Protein AF-A0A366LBS6-F1 (afdb_monomer_lite)

Structure (mmCIF, N/CA/C/O backbone):
data_AF-A0A366LBS6-F1
#
_entry.id   AF-A0A366LBS6-F1
#
loop_
_atom_site.group_PDB
_atom_site.id
_atom_site.type_symbol
_atom_site.label_atom_id
_atom_site.label_alt_id
_atom_site.label_comp_id
_atom_site.label_asym_id
_atom_site.label_entity_id
_atom_site.label_seq_id
_atom_site.pdbx_PDB_ins_code
_atom_site.Cartn_x
_atom_site.Cartn_y
_atom_site.Cartn_z
_atom_site.occupancy
_atom_site.B_iso_or_equiv
_atom_site.auth_seq_id
_atom_site.auth_comp_id
_atom_site.auth_asym_id
_atom_site.auth_atom_id
_atom_site.pdbx_PDB_model_num
ATOM 1 N N . MET A 1 1 ? -64.552 0.292 29.254 1.00 47.31 1 MET A N 1
ATOM 2 C CA . MET A 1 1 ? -65.339 0.650 30.451 1.00 47.31 1 MET A CA 1
ATOM 3 C C . MET A 1 1 ? -64.387 0.587 31.632 1.00 47.31 1 MET A C 1
ATOM 5 O O . MET A 1 1 ? -64.001 -0.505 32.013 1.00 47.31 1 MET A O 1
ATOM 9 N N . GLN A 1 2 ? -63.890 1.741 32.079 1.00 46.78 2 GLN A N 1
ATOM 10 C CA . GLN A 1 2 ? -63.035 1.875 33.262 1.00 46.78 2 GLN A CA 1
ATOM 11 C C . GLN A 1 2 ? -63.917 2.388 34.401 1.00 46.78 2 GLN A C 1
ATOM 13 O O . GLN A 1 2 ? -64.590 3.406 34.242 1.00 46.78 2 GLN A O 1
ATOM 18 N N . GLU A 1 3 ? -63.961 1.639 35.498 1.00 55.09 3 GLU A N 1
ATOM 19 C CA . GLU A 1 3 ? -64.681 1.992 36.719 1.00 55.09 3 GLU A CA 1
ATOM 20 C C . GLU A 1 3 ? -63.934 3.128 37.432 1.00 55.09 3 GLU A C 1
ATOM 22 O O . GLU A 1 3 ? -62.778 2.984 37.830 1.00 55.09 3 GLU A O 1
ATOM 27 N N . ASN A 1 4 ? -64.591 4.282 37.556 1.00 59.84 4 ASN A N 1
ATOM 28 C CA . ASN A 1 4 ? -64.100 5.410 38.339 1.00 59.84 4 ASN A CA 1
ATOM 29 C C . ASN A 1 4 ? -64.297 5.094 39.826 1.00 59.84 4 ASN A C 1
ATOM 31 O O . ASN A 1 4 ? -65.412 5.202 40.337 1.00 59.84 4 ASN A O 1
ATOM 35 N N . HIS A 1 5 ? -63.224 4.708 40.518 1.00 62.28 5 HIS A N 1
ATOM 36 C CA . HIS A 1 5 ? -63.238 4.638 41.975 1.00 62.28 5 HIS A CA 1
ATOM 37 C C . HIS A 1 5 ? -63.317 6.058 42.561 1.00 62.28 5 HIS A C 1
ATOM 39 O O . HIS A 1 5 ? -62.495 6.905 42.202 1.00 62.28 5 HIS A O 1
ATOM 45 N N . PRO A 1 6 ? -64.285 6.342 43.450 1.00 60.22 6 PRO A N 1
ATOM 46 C CA . PRO A 1 6 ? -64.359 7.618 44.140 1.00 60.22 6 PRO A CA 1
ATOM 47 C C . PRO A 1 6 ? -63.163 7.751 45.084 1.00 60.22 6 PRO A C 1
ATOM 49 O O . PRO A 1 6 ? -62.981 6.954 46.002 1.00 60.22 6 PRO A O 1
ATOM 52 N N . THR A 1 7 ? -62.332 8.756 44.825 1.00 55.81 7 THR A N 1
ATOM 53 C CA . THR A 1 7 ? -61.218 9.149 45.684 1.00 55.81 7 THR A CA 1
ATOM 54 C C . THR A 1 7 ? -61.795 9.729 46.974 1.00 55.81 7 THR A C 1
ATOM 56 O O . THR A 1 7 ? -62.231 10.879 46.998 1.00 55.81 7 THR A O 1
ATOM 59 N N . GLU A 1 8 ? -61.839 8.929 48.041 1.00 60.72 8 GLU A N 1
ATOM 60 C CA . GLU A 1 8 ? -62.077 9.429 49.396 1.00 60.72 8 GLU A CA 1
ATOM 61 C C . GLU A 1 8 ? -61.045 10.519 49.702 1.00 60.72 8 GLU A C 1
ATOM 63 O O . GLU A 1 8 ? -59.836 10.280 49.728 1.00 60.72 8 GLU A O 1
ATOM 68 N N . SER A 1 9 ? -61.530 11.745 49.895 1.00 60.12 9 SER A N 1
ATOM 69 C CA . SER A 1 9 ? -60.731 12.872 50.354 1.00 60.12 9 SER A CA 1
ATOM 70 C C . SER A 1 9 ? -60.227 12.563 51.761 1.00 60.12 9 SER A C 1
ATOM 72 O O . SER A 1 9 ? -60.986 12.633 52.730 1.00 60.12 9 SER A O 1
ATOM 74 N N . ALA A 1 10 ? -58.954 12.179 51.862 1.00 57.41 10 ALA A N 1
ATOM 75 C CA . ALA A 1 10 ? -58.283 11.970 53.133 1.00 57.41 10 ALA A CA 1
ATOM 76 C C . ALA A 1 10 ? -58.426 13.227 54.008 1.00 57.41 10 ALA A C 1
ATOM 78 O O . ALA A 1 10 ? -58.102 14.331 53.576 1.00 57.41 10 ALA A O 1
ATOM 79 N N . SER A 1 11 ? -58.932 13.02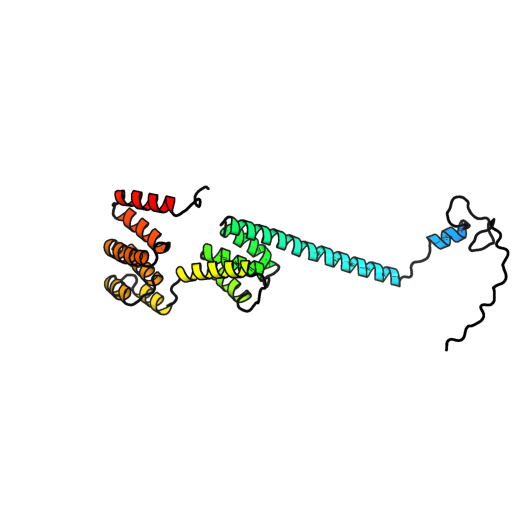9 55.227 1.00 58.34 11 SER A N 1
ATOM 80 C CA . SER A 1 11 ? -59.019 14.011 56.311 1.00 58.34 11 SER A CA 1
ATOM 81 C C . SER A 1 11 ? -57.793 14.930 56.346 1.00 58.34 11 SER A C 1
ATOM 83 O O . SER A 1 11 ? -56.678 14.439 56.529 1.00 58.34 11 SER A O 1
ATOM 85 N N . GLU A 1 12 ? -58.005 16.246 56.235 1.00 59.41 12 GLU A N 1
ATOM 86 C CA . GLU A 1 12 ? -56.982 17.284 56.411 1.00 59.41 12 GLU A CA 1
ATOM 87 C C . GLU A 1 12 ? -56.365 17.170 57.813 1.00 59.41 12 GLU A C 1
ATOM 89 O O . GLU A 1 12 ? -56.862 17.698 58.808 1.00 59.41 12 GLU A O 1
ATOM 94 N N . SER A 1 13 ? -55.282 16.406 57.925 1.00 64.06 13 SER A N 1
ATOM 95 C CA . SER A 1 13 ? -54.489 16.351 59.144 1.00 64.06 13 SER A CA 1
ATOM 96 C C . SER A 1 13 ? -53.848 17.722 59.340 1.00 64.06 13 SER A C 1
ATOM 98 O O . SER A 1 13 ? -53.081 18.153 58.479 1.00 64.06 13 SER A O 1
ATOM 100 N N . ASN A 1 14 ? -54.153 18.394 60.453 1.00 69.50 14 ASN A N 1
ATOM 101 C CA . ASN A 1 14 ? -53.538 19.660 60.859 1.00 69.50 14 ASN A CA 1
ATOM 102 C C . ASN A 1 14 ? -52.007 19.507 60.955 1.00 69.50 14 ASN A C 1
ATOM 104 O O . ASN A 1 14 ? -51.469 19.146 62.003 1.00 69.50 14 ASN A O 1
ATOM 108 N N . PHE A 1 15 ? -51.301 19.751 59.848 1.00 71.12 15 PHE A N 1
ATOM 109 C CA . PHE A 1 15 ? -49.844 19.779 59.798 1.00 71.12 15 PHE A CA 1
ATOM 110 C C . PHE A 1 15 ? -49.373 21.046 60.498 1.00 71.12 15 PHE A C 1
ATOM 112 O O . PHE A 1 15 ? -49.598 22.162 60.039 1.00 71.12 15 PHE A O 1
ATOM 119 N N . ASN A 1 16 ? -48.718 20.870 61.637 1.00 78.19 16 ASN A N 1
ATOM 120 C CA . ASN A 1 16 ? -48.154 21.985 62.372 1.00 78.19 16 ASN A CA 1
ATOM 121 C C . ASN A 1 16 ? -46.847 22.413 61.682 1.00 78.19 16 ASN A C 1
ATOM 123 O O . ASN A 1 16 ? -45.848 21.698 61.768 1.00 78.19 16 ASN A O 1
ATOM 127 N N . GLU A 1 17 ? -46.846 23.560 60.992 1.00 82.62 17 GLU A N 1
ATOM 128 C CA . GLU A 1 17 ? -45.696 24.069 60.214 1.00 82.62 17 GLU A CA 1
ATOM 129 C C . GLU A 1 17 ? -44.418 24.253 61.051 1.00 82.62 17 GLU A C 1
ATOM 131 O O . GLU A 1 17 ? -43.312 24.291 60.513 1.00 82.62 17 GLU A O 1
ATOM 136 N N . SER A 1 18 ? -44.562 24.336 62.377 1.00 87.81 18 SER A N 1
ATOM 137 C CA . SER A 1 18 ? -43.466 24.475 63.341 1.00 87.81 18 SER A CA 1
ATOM 138 C C . SER A 1 18 ? -42.726 23.166 63.666 1.00 87.81 18 SER A C 1
ATOM 140 O O . SER A 1 18 ? -41.641 23.193 64.256 1.00 87.81 18 SER A O 1
ATOM 142 N N . LEU A 1 19 ? -43.270 22.013 63.268 1.00 91.69 19 LEU A N 1
ATOM 143 C CA . LEU A 1 19 ? -42.737 20.690 63.591 1.00 91.69 19 LEU A CA 1
ATOM 144 C C . LEU A 1 19 ? -42.105 20.021 62.365 1.00 91.69 19 LEU A C 1
ATOM 146 O O . LEU A 1 19 ? -42.355 20.367 61.213 1.00 91.69 19 LEU A O 1
ATOM 150 N N . CYS A 1 20 ? -41.247 19.035 62.615 1.00 92.94 20 CYS A N 1
ATOM 151 C CA . CYS A 1 20 ? -40.590 18.269 61.566 1.00 92.94 20 CYS A CA 1
ATOM 152 C C . CYS A 1 20 ? -41.604 17.574 60.647 1.00 92.94 20 CYS A C 1
ATOM 154 O O . CYS A 1 20 ? -42.405 16.766 61.106 1.00 92.94 20 CYS A O 1
ATOM 156 N N . ALA A 1 21 ? -41.463 17.773 59.338 1.00 93.06 21 ALA A N 1
ATOM 157 C CA . ALA A 1 21 ? -42.328 17.202 58.308 1.00 93.06 21 ALA A CA 1
ATOM 158 C C . ALA A 1 21 ? -42.373 15.663 58.293 1.00 93.06 21 ALA A C 1
ATOM 160 O O . ALA A 1 21 ? -43.337 15.090 57.802 1.00 93.06 21 ALA A O 1
ATOM 161 N N . ASN A 1 22 ? -41.343 14.986 58.818 1.00 93.38 22 ASN A N 1
ATOM 162 C CA . ASN A 1 22 ? -41.268 13.524 58.816 1.00 93.38 22 ASN A CA 1
ATOM 163 C C . ASN A 1 22 ? -41.787 12.887 60.113 1.00 93.38 22 ASN A C 1
ATOM 165 O O . ASN A 1 22 ? -42.524 11.913 60.057 1.00 93.38 22 ASN A O 1
ATOM 169 N N . CYS A 1 23 ? -41.378 13.391 61.284 1.00 92.19 23 CYS A N 1
ATOM 170 C CA . CYS A 1 23 ? -41.775 12.785 62.559 1.00 92.19 23 CYS A CA 1
ATOM 171 C C . CYS A 1 23 ? -42.887 13.534 63.294 1.00 92.19 23 CYS A C 1
ATOM 173 O O . CYS A 1 23 ? -43.479 12.943 64.183 1.00 92.19 23 CYS A O 1
ATOM 175 N N . GLN A 1 24 ? -43.124 14.813 62.986 1.00 92.50 24 GLN A N 1
ATOM 176 C CA . GLN A 1 24 ? -44.013 15.729 63.716 1.00 92.50 24 GLN A CA 1
ATOM 177 C C . GLN A 1 24 ? -43.800 15.803 65.243 1.00 92.50 24 GLN A C 1
ATOM 179 O O . GLN A 1 24 ? -44.651 16.306 65.963 1.00 92.50 24 GLN A O 1
ATOM 184 N N . LEU A 1 25 ? -42.658 15.332 65.757 1.00 93.12 25 LEU A N 1
ATOM 185 C CA . LEU A 1 25 ? -42.373 15.300 67.201 1.00 93.12 25 LEU A CA 1
ATOM 186 C C . LEU A 1 25 ? -41.424 16.417 67.646 1.00 93.12 25 LEU A C 1
ATOM 188 O O . LEU A 1 25 ? -41.564 16.953 68.739 1.00 93.12 25 LEU A O 1
ATOM 192 N N . ASN A 1 26 ? -40.453 16.766 66.799 1.00 94.50 26 ASN A N 1
ATOM 193 C CA . ASN A 1 26 ? -39.387 17.715 67.124 1.00 94.50 26 ASN A CA 1
ATOM 194 C C . ASN A 1 26 ? -39.503 18.978 66.265 1.00 94.50 26 ASN A C 1
ATOM 196 O O . ASN A 1 26 ? -39.923 18.895 65.108 1.00 94.50 26 ASN A O 1
ATOM 200 N N . ILE A 1 27 ? -39.059 20.118 66.802 1.00 93.12 27 ILE A N 1
ATOM 201 C CA . ILE A 1 27 ? -38.987 21.399 66.081 1.00 93.12 27 ILE A CA 1
ATOM 202 C C . ILE A 1 27 ? -38.037 21.251 64.881 1.00 93.12 27 ILE A C 1
ATOM 204 O O . ILE A 1 27 ? -36.995 20.590 64.977 1.00 93.12 27 ILE A O 1
ATOM 208 N N . TYR A 1 28 ? -38.423 21.804 63.728 1.00 93.88 28 TYR A N 1
ATOM 209 C CA . TYR A 1 28 ? -37.584 21.756 62.530 1.00 93.88 28 TYR A CA 1
ATOM 210 C C . TYR A 1 28 ? -36.369 22.684 62.665 1.00 93.88 28 TYR A C 1
ATOM 212 O O . TYR A 1 28 ? -36.404 23.693 63.364 1.00 93.88 28 TYR A O 1
ATOM 220 N N . GLU A 1 29 ? -35.279 22.339 61.985 1.00 94.06 29 GLU A N 1
ATOM 221 C CA . GLU A 1 29 ? -34.071 23.165 61.970 1.00 94.06 29 GLU A CA 1
ATOM 222 C C . GLU A 1 29 ? -34.169 24.192 60.821 1.00 94.06 29 GLU A C 1
ATOM 224 O O . GLU A 1 29 ? -34.260 23.780 59.657 1.00 94.06 29 GLU A O 1
ATOM 229 N N . PRO A 1 30 ? -34.215 25.509 61.107 1.00 92.12 30 PRO A N 1
ATOM 230 C CA . PRO A 1 30 ? -34.386 26.538 60.082 1.00 92.12 30 PRO A CA 1
ATOM 231 C C . PRO A 1 30 ? -33.140 26.672 59.192 1.00 92.12 30 PRO A C 1
ATOM 233 O O . PRO A 1 30 ? -32.028 26.356 59.604 1.00 92.12 30 PRO A O 1
ATOM 236 N N . GLY A 1 31 ? -33.319 27.169 57.962 1.00 94.00 31 GLY A N 1
ATOM 237 C CA . GLY A 1 31 ? -32.217 27.394 57.009 1.00 94.00 31 GLY A CA 1
ATOM 238 C C . GLY A 1 31 ? -32.043 26.309 55.940 1.00 94.00 31 GLY A C 1
ATOM 239 O O . GLY A 1 31 ? -31.017 26.254 55.263 1.00 94.00 31 GLY A O 1
ATOM 240 N N . HIS A 1 32 ? -33.038 25.443 55.753 1.00 91.44 32 HIS A N 1
ATOM 241 C CA . HIS A 1 32 ? -32.997 24.385 54.751 1.00 91.44 32 HIS A CA 1
ATOM 242 C C . HIS A 1 32 ? -34.301 24.276 53.964 1.00 91.44 32 HIS A C 1
ATOM 244 O O . HIS A 1 32 ? -35.364 24.587 54.484 1.00 91.44 32 HIS A O 1
ATOM 250 N N . ALA A 1 33 ? -34.217 23.765 52.731 1.00 93.56 33 ALA A N 1
ATOM 251 C CA . ALA A 1 33 ? -35.365 23.654 51.826 1.00 93.56 33 ALA A CA 1
ATOM 252 C C . ALA A 1 33 ? -36.467 22.686 52.304 1.00 93.56 33 ALA A C 1
ATOM 254 O O . ALA A 1 33 ? -37.589 22.757 51.821 1.00 93.56 33 ALA A O 1
ATOM 255 N N . VAL A 1 34 ? -36.152 21.770 53.229 1.00 93.06 34 VAL A N 1
ATOM 256 C CA . VAL A 1 34 ? -37.105 20.793 53.776 1.00 93.06 34 VAL A CA 1
ATOM 257 C C . VAL A 1 34 ? -37.085 20.866 55.303 1.00 93.06 34 VAL A C 1
ATOM 259 O O . VAL A 1 34 ? -36.018 20.716 55.914 1.00 93.06 34 VAL A O 1
ATOM 262 N N . ASN A 1 35 ? -38.265 21.051 55.906 1.00 94.19 35 ASN A N 1
ATOM 263 C CA . ASN A 1 35 ? -38.480 21.206 57.350 1.00 94.19 35 ASN A CA 1
ATOM 264 C C . ASN A 1 35 ? -38.288 19.873 58.095 1.00 94.19 35 ASN A C 1
ATOM 266 O O . ASN A 1 35 ? -39.234 19.223 58.533 1.00 94.19 35 ASN A O 1
ATOM 270 N N . LEU A 1 36 ? -37.042 19.424 58.226 1.00 95.50 36 LEU 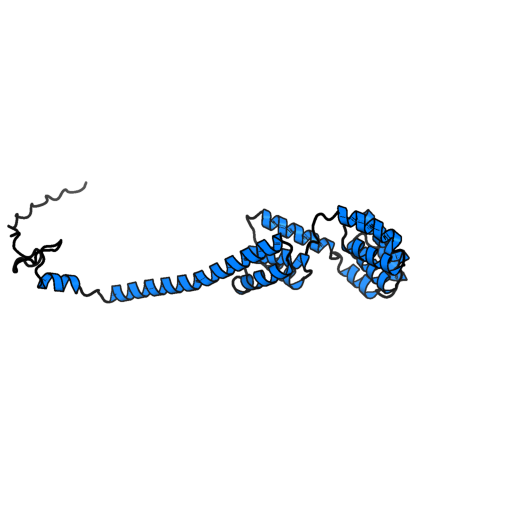A N 1
ATOM 271 C CA . LEU A 1 36 ? -36.670 18.216 58.964 1.00 95.50 36 LEU A CA 1
ATOM 272 C C . LEU A 1 36 ? -35.970 18.595 60.270 1.00 95.50 36 LEU A C 1
ATOM 274 O O . LEU A 1 36 ? -35.113 19.477 60.275 1.00 95.50 36 LEU A O 1
ATOM 278 N N . CYS A 1 37 ? -36.279 17.894 61.362 1.00 95.69 37 CYS A N 1
ATOM 279 C CA . CYS A 1 37 ? -35.453 17.949 62.565 1.00 95.69 37 CYS A CA 1
ATOM 280 C C . CYS A 1 37 ? -34.086 17.295 62.304 1.00 95.69 37 CYS A C 1
ATOM 282 O O . CYS A 1 37 ? -33.929 16.486 61.379 1.00 95.69 37 CYS A O 1
ATOM 284 N N . SER A 1 38 ? -33.105 17.613 63.146 1.00 95.19 38 SER A N 1
ATOM 285 C CA . SER A 1 38 ? -31.721 17.138 63.021 1.00 95.19 38 SER A CA 1
ATOM 286 C C . SER A 1 38 ? -31.607 15.605 62.955 1.00 95.19 38 SER A C 1
ATOM 288 O O . SER A 1 38 ? -30.807 15.073 62.182 1.00 95.19 38 SER A O 1
ATOM 290 N N . ASP A 1 39 ? -32.454 14.874 63.684 1.00 94.94 39 ASP A N 1
ATOM 291 C CA . ASP A 1 39 ? -32.462 13.406 63.689 1.00 94.94 39 ASP A CA 1
ATOM 292 C C . ASP A 1 39 ? -33.028 12.803 62.400 1.00 94.94 39 ASP A C 1
ATOM 294 O O . ASP A 1 39 ? -32.425 11.899 61.812 1.00 94.94 39 ASP A O 1
ATOM 298 N N . CYS A 1 40 ? -34.169 13.313 61.922 1.00 93.12 40 CYS A N 1
ATOM 299 C CA . CYS A 1 40 ? -34.751 12.866 60.654 1.00 93.12 40 CYS A CA 1
ATOM 300 C C . CYS A 1 40 ? -33.822 13.198 59.484 1.00 93.12 40 CYS A C 1
ATOM 302 O O . CYS A 1 40 ? -33.643 12.382 58.581 1.00 93.12 40 CYS A O 1
ATOM 304 N N . ARG A 1 41 ? -33.150 14.350 59.542 1.00 93.75 41 ARG A N 1
ATOM 305 C CA . ARG A 1 41 ? -32.123 14.752 58.583 1.00 93.75 41 ARG A CA 1
ATOM 306 C C . ARG A 1 41 ? -30.918 13.815 58.602 1.00 93.75 41 ARG A C 1
ATOM 308 O O . ARG A 1 41 ? -30.500 13.355 57.544 1.00 93.75 41 ARG A O 1
ATOM 315 N N . LYS A 1 42 ? -30.389 13.460 59.778 1.00 94.12 42 LYS A N 1
ATOM 316 C CA . LYS A 1 42 ? -29.307 12.465 59.896 1.00 94.12 42 LYS A CA 1
ATOM 317 C C . LYS A 1 42 ? -29.707 11.116 59.298 1.00 94.12 42 LYS A C 1
ATOM 319 O O . LYS A 1 42 ? -28.876 10.498 58.638 1.00 94.12 42 LYS A O 1
ATOM 324 N N . LYS A 1 43 ? -30.955 10.669 59.492 1.00 92.56 43 LYS A N 1
ATOM 325 C CA . LYS A 1 43 ? -31.480 9.437 58.875 1.00 92.56 43 LYS A CA 1
ATOM 326 C C . LYS A 1 43 ? -31.596 9.546 57.355 1.00 92.56 43 LYS A C 1
ATOM 328 O O . LYS A 1 43 ? -31.225 8.600 56.670 1.00 92.56 43 LYS A O 1
ATOM 333 N N . LEU A 1 44 ? -32.047 10.690 56.839 1.00 90.00 44 LEU A N 1
ATOM 334 C CA . LEU A 1 44 ? -32.143 10.945 55.400 1.00 90.00 44 LEU A CA 1
ATOM 335 C C . LEU A 1 44 ? -30.757 10.958 54.733 1.00 90.00 44 LEU A C 1
ATOM 337 O O . LEU A 1 44 ? -30.565 10.341 53.693 1.00 90.00 44 LEU A O 1
ATOM 341 N N . ILE A 1 45 ? -29.770 11.604 55.363 1.00 89.62 45 ILE A N 1
ATOM 342 C CA . ILE A 1 45 ? -28.386 11.666 54.863 1.00 89.62 45 ILE A CA 1
ATOM 343 C C . ILE A 1 45 ? -27.712 10.289 54.934 1.00 89.62 45 ILE A C 1
ATOM 345 O O . ILE A 1 45 ? -26.961 9.913 54.040 1.00 89.62 45 ILE A O 1
ATOM 349 N N . LYS A 1 46 ? -27.978 9.514 55.991 1.00 88.94 46 LYS A N 1
ATOM 350 C CA . LYS A 1 46 ? -27.410 8.173 56.191 1.00 88.94 46 LYS A CA 1
ATOM 351 C C . LYS A 1 46 ? -28.303 7.063 55.644 1.00 88.94 46 LYS A C 1
ATOM 353 O O . LYS A 1 46 ? -28.257 5.954 56.178 1.00 88.94 46 LYS A O 1
ATOM 358 N N . PHE A 1 47 ? -29.107 7.327 54.613 1.00 87.69 47 PHE A N 1
ATOM 359 C CA . PHE A 1 47 ? -29.942 6.277 54.045 1.00 87.69 47 PHE A CA 1
ATOM 360 C C . PHE A 1 47 ? -29.038 5.146 53.529 1.00 87.69 47 PHE A C 1
ATOM 362 O O . PHE A 1 47 ? -28.194 5.378 52.655 1.00 87.69 47 PHE A O 1
ATOM 369 N N . PRO A 1 48 ? -29.123 3.933 54.105 1.00 88.00 48 PRO A N 1
ATOM 370 C CA . PRO A 1 48 ? -28.207 2.864 53.762 1.00 88.00 48 PRO A CA 1
ATOM 371 C C . PRO A 1 48 ? -28.491 2.437 52.327 1.00 88.00 48 PRO A C 1
ATOM 373 O O . PRO A 1 48 ? -29.515 1.823 52.042 1.00 88.00 48 PRO A O 1
ATOM 376 N N . ILE A 1 49 ? -27.574 2.764 51.416 1.00 90.56 49 ILE A N 1
ATOM 377 C CA . ILE A 1 49 ? -27.663 2.302 50.032 1.00 90.56 49 ILE A CA 1
ATOM 378 C C . ILE A 1 49 ? -27.677 0.767 50.064 1.00 90.56 49 ILE A C 1
ATOM 380 O O . ILE A 1 49 ? -26.702 0.175 50.557 1.00 90.56 49 ILE A O 1
ATOM 384 N N . PRO A 1 50 ? -28.743 0.110 49.569 1.00 93.75 50 PRO A N 1
ATOM 385 C CA . PRO A 1 50 ? -28.833 -1.340 49.582 1.00 93.75 50 PRO A CA 1
ATOM 386 C C . PRO A 1 50 ? -27.641 -1.932 48.830 1.00 93.75 50 PRO A C 1
ATOM 388 O O . PRO A 1 50 ? -27.218 -1.419 47.791 1.00 93.75 50 PRO A O 1
ATOM 391 N N . LYS A 1 51 ? -27.071 -3.016 49.371 1.00 96.06 51 LYS A N 1
ATOM 392 C CA . LYS A 1 51 ? -25.808 -3.595 48.878 1.00 96.06 51 LYS A CA 1
ATOM 393 C C . LYS A 1 51 ? -25.845 -3.897 47.373 1.00 96.06 51 LYS A C 1
ATOM 395 O O . LYS A 1 51 ? -24.833 -3.718 46.707 1.00 96.06 51 LYS A O 1
ATOM 400 N N . TRP A 1 52 ? -27.007 -4.267 46.827 1.00 95.69 52 TRP A N 1
ATOM 401 C CA . TRP A 1 52 ? -27.182 -4.536 45.396 1.00 95.69 52 TRP A CA 1
ATOM 402 C C . TRP A 1 52 ? -26.913 -3.313 44.501 1.00 95.69 52 TRP A C 1
ATOM 404 O O . TRP A 1 52 ? -26.235 -3.446 43.487 1.00 95.69 52 TRP A O 1
ATOM 414 N N . ILE A 1 53 ? -27.314 -2.103 44.918 1.00 96.50 53 ILE A N 1
ATOM 415 C CA . ILE A 1 53 ? -27.015 -0.864 44.175 1.00 96.50 53 ILE A CA 1
ATOM 416 C C . ILE A 1 53 ? -25.506 -0.583 44.160 1.00 96.50 53 ILE A C 1
ATOM 418 O O . ILE A 1 53 ? -24.980 -0.112 43.156 1.00 96.50 53 ILE A O 1
ATOM 422 N N . ARG A 1 54 ? -24.778 -0.916 45.237 1.00 95.88 54 ARG A N 1
ATOM 423 C CA . ARG A 1 54 ? -23.309 -0.778 45.258 1.00 95.88 54 ARG A CA 1
ATOM 424 C C . ARG A 1 54 ? -22.641 -1.705 44.244 1.00 95.88 54 ARG A C 1
ATOM 426 O O . ARG A 1 54 ? -21.732 -1.271 43.545 1.00 95.88 54 ARG A O 1
ATOM 433 N N . PHE A 1 55 ? -23.110 -2.949 44.135 1.00 97.31 55 PHE A N 1
ATOM 434 C CA . PHE A 1 55 ? -22.628 -3.882 43.112 1.00 97.31 55 PHE A CA 1
ATOM 435 C C . PHE A 1 55 ? -22.971 -3.407 41.696 1.00 97.31 55 PHE A C 1
ATOM 437 O O . PHE A 1 55 ? -22.128 -3.490 40.810 1.00 97.31 55 PHE A O 1
ATOM 444 N N . PHE A 1 56 ? -24.164 -2.846 41.492 1.00 97.62 56 PHE A N 1
ATOM 445 C CA . PHE A 1 56 ? -24.562 -2.273 40.207 1.00 97.62 56 PHE A CA 1
ATOM 446 C C . PHE A 1 56 ? -23.679 -1.084 39.796 1.00 97.62 56 PHE A C 1
ATOM 448 O O . PHE A 1 56 ? -23.155 -1.059 38.683 1.00 97.62 56 PHE A O 1
ATOM 455 N N . ALA A 1 57 ? -23.443 -0.137 40.709 1.00 97.50 57 ALA A N 1
ATOM 456 C CA . ALA A 1 57 ? -22.559 1.003 40.468 1.00 97.50 57 ALA A CA 1
ATOM 457 C C . ALA A 1 57 ? -21.120 0.557 40.158 1.00 97.50 57 ALA A C 1
ATOM 459 O O . ALA A 1 57 ? -20.497 1.087 39.238 1.00 97.50 57 ALA A O 1
ATOM 460 N N . LEU A 1 58 ? -20.616 -0.454 40.877 1.00 97.88 58 LEU A N 1
ATOM 461 C CA . LEU A 1 58 ? -19.315 -1.058 40.591 1.00 97.88 58 LEU A CA 1
ATOM 462 C C . LEU A 1 58 ? -19.281 -1.667 39.181 1.00 97.88 58 LEU A C 1
ATOM 464 O O . LEU A 1 58 ? -18.321 -1.440 38.452 1.00 97.88 58 LEU A O 1
ATOM 468 N N . GLY A 1 59 ? -20.346 -2.364 38.773 1.00 98.25 59 GLY A N 1
ATOM 469 C CA . GLY A 1 59 ? -20.480 -2.928 37.429 1.00 98.25 59 GLY A CA 1
ATOM 470 C C . GLY A 1 59 ? -20.422 -1.871 36.322 1.00 98.25 59 GLY A C 1
ATOM 471 O O . GLY A 1 59 ? -19.654 -2.025 35.373 1.00 98.25 59 GLY A O 1
ATOM 472 N N . ILE A 1 60 ? -21.162 -0.764 36.462 1.00 98.44 60 ILE A N 1
ATOM 473 C CA . ILE A 1 60 ? -21.114 0.356 35.504 1.00 98.44 60 ILE A CA 1
ATOM 474 C C . ILE A 1 60 ? -19.703 0.940 35.428 1.00 98.44 60 ILE A C 1
ATOM 476 O O . ILE A 1 60 ? -19.179 1.148 34.333 1.00 98.44 60 ILE A O 1
ATOM 480 N N . LEU A 1 61 ? -19.072 1.178 36.580 1.00 98.31 61 LEU A N 1
ATOM 481 C CA . LEU A 1 61 ? -17.723 1.731 36.635 1.00 98.31 61 LEU A CA 1
ATOM 482 C C . LEU A 1 61 ? -16.715 0.807 35.936 1.00 98.31 61 LEU A C 1
ATOM 484 O O . LEU A 1 61 ? -15.875 1.283 35.175 1.00 98.31 61 LEU A O 1
ATOM 488 N N . THR A 1 62 ? -16.836 -0.512 36.109 1.00 98.38 62 THR A N 1
ATOM 489 C CA . THR A 1 62 ? -16.008 -1.489 35.389 1.00 98.38 62 THR A CA 1
ATOM 490 C C . THR A 1 62 ? -16.207 -1.406 33.872 1.00 98.38 62 THR A C 1
ATOM 492 O O . THR A 1 62 ? -15.222 -1.333 33.136 1.00 98.38 62 THR A O 1
ATOM 495 N N . VAL A 1 63 ? -17.451 -1.353 33.382 1.00 98.25 63 VAL A N 1
ATOM 496 C CA . VAL A 1 63 ? -17.738 -1.226 31.938 1.00 98.25 63 VAL A CA 1
ATOM 497 C C . VAL A 1 63 ? -17.195 0.089 31.371 1.00 98.25 63 VAL A C 1
ATOM 499 O O . VAL A 1 63 ? -16.630 0.101 30.274 1.00 98.25 63 VAL A O 1
ATOM 502 N N . MET A 1 64 ? -17.307 1.186 32.121 1.00 98.25 64 MET A N 1
ATOM 503 C CA . MET A 1 64 ? -16.790 2.495 31.720 1.00 98.25 64 MET A CA 1
ATOM 504 C C . MET A 1 64 ? -15.263 2.480 31.575 1.00 98.25 64 MET A C 1
ATOM 506 O O . MET A 1 64 ? -14.743 2.951 30.565 1.00 98.25 64 MET A O 1
ATOM 510 N N . VAL A 1 65 ? -14.544 1.882 32.530 1.00 97.88 65 VAL A N 1
ATOM 511 C CA . VAL A 1 65 ? -13.078 1.750 32.466 1.00 97.88 65 VAL A CA 1
ATOM 512 C C . VAL A 1 65 ? -12.652 0.886 31.277 1.00 97.88 65 VAL A C 1
ATOM 514 O O . VAL A 1 65 ? -11.764 1.284 30.524 1.00 97.88 65 VAL A O 1
ATOM 517 N N . ILE A 1 66 ? -13.314 -0.255 31.050 1.00 97.56 66 ILE A N 1
ATOM 518 C CA . ILE A 1 66 ? -13.034 -1.124 29.892 1.00 97.56 66 ILE A CA 1
ATOM 519 C C . ILE A 1 66 ? -13.255 -0.366 28.577 1.00 97.56 66 ILE A C 1
ATOM 521 O O . ILE A 1 66 ? -12.443 -0.470 27.655 1.00 97.56 66 ILE A O 1
ATOM 525 N N . SER A 1 67 ? -14.329 0.420 28.499 1.00 97.56 67 SER A N 1
ATOM 526 C CA . SER A 1 67 ? -14.638 1.235 27.322 1.00 97.56 67 SER A CA 1
ATOM 527 C C . SER A 1 67 ? -13.558 2.287 27.084 1.00 97.56 67 SER A C 1
ATOM 529 O O . SER A 1 67 ? -13.064 2.409 25.968 1.00 97.56 67 SER A O 1
ATOM 531 N N . LEU A 1 68 ? -13.115 2.983 28.134 1.00 97.06 68 LEU A N 1
ATOM 532 C CA . LEU A 1 68 ? -12.084 4.016 28.039 1.00 97.06 68 LEU A CA 1
ATOM 533 C C . LEU A 1 68 ? -10.742 3.454 27.538 1.00 97.06 68 LEU A C 1
ATOM 535 O O . LEU A 1 68 ? -10.118 4.043 26.654 1.00 97.06 68 LEU A O 1
ATOM 539 N N . VAL A 1 69 ? -10.324 2.292 28.053 1.00 95.88 69 VAL A N 1
ATOM 540 C CA . VAL A 1 69 ? -9.083 1.619 27.628 1.00 95.88 69 VAL A CA 1
ATOM 541 C C . VAL A 1 69 ? -9.160 1.193 26.160 1.00 95.88 69 VAL A C 1
ATOM 543 O O . VAL A 1 69 ? -8.199 1.377 25.413 1.00 95.88 69 VAL A O 1
ATOM 546 N N . ARG A 1 70 ? -10.308 0.672 25.709 1.00 94.81 70 ARG A N 1
ATOM 547 C CA . ARG A 1 70 ? -10.510 0.314 24.296 1.00 94.81 70 ARG A CA 1
ATOM 548 C C . ARG A 1 70 ? -10.475 1.540 23.388 1.00 94.81 70 ARG A C 1
ATOM 550 O O . ARG A 1 70 ? -9.799 1.510 22.364 1.00 94.81 70 ARG A O 1
ATOM 557 N N . THR A 1 71 ? -11.125 2.634 23.776 1.00 96.19 71 THR A N 1
ATOM 558 C CA . THR A 1 71 ? -11.171 3.874 22.986 1.00 96.19 71 THR A CA 1
ATOM 559 C C . THR A 1 71 ? -9.779 4.445 22.703 1.00 96.19 71 THR A C 1
ATOM 561 O O . THR A 1 71 ? -9.527 4.904 21.591 1.00 96.19 71 THR A O 1
ATOM 564 N N . GLN A 1 72 ? -8.837 4.357 23.649 1.00 95.44 72 GLN A N 1
ATOM 565 C CA . GLN A 1 72 ? -7.457 4.815 23.424 1.00 95.44 72 GLN A CA 1
ATOM 566 C C . GLN A 1 72 ? -6.770 4.090 22.255 1.00 95.44 72 GLN A C 1
ATOM 568 O O . GLN A 1 72 ? -6.012 4.706 21.501 1.00 95.44 72 GLN A O 1
ATOM 573 N N . GLN A 1 73 ? -7.049 2.796 22.068 1.00 94.56 73 GLN A N 1
ATOM 574 C CA . GLN A 1 73 ? -6.475 2.018 20.968 1.00 94.56 73 GLN A CA 1
ATOM 575 C C . GLN A 1 73 ? -7.009 2.485 19.610 1.00 94.56 73 GLN A C 1
ATOM 577 O O . GLN A 1 73 ? -6.211 2.651 18.684 1.00 94.56 73 GLN A O 1
ATOM 582 N N . TYR A 1 74 ? -8.315 2.759 19.521 1.00 96.12 74 TYR A N 1
ATOM 583 C CA . TYR A 1 74 ? -8.958 3.288 18.315 1.00 96.12 74 TYR A CA 1
ATOM 584 C C . TYR A 1 74 ? -8.456 4.689 17.961 1.00 96.12 74 TYR A C 1
ATOM 586 O O . TYR A 1 74 ? -8.080 4.923 16.817 1.00 96.12 74 TYR A O 1
ATOM 594 N N . ILE A 1 75 ? -8.366 5.600 18.938 1.00 97.19 75 ILE A N 1
ATOM 595 C CA . ILE A 1 75 ? -7.870 6.967 18.705 1.00 97.19 75 ILE A CA 1
ATOM 596 C C . ILE A 1 75 ? -6.431 6.936 18.183 1.00 97.19 75 ILE A C 1
ATOM 598 O O . ILE A 1 75 ? -6.108 7.605 17.206 1.00 97.19 75 ILE A O 1
ATOM 602 N N . SER A 1 76 ? -5.561 6.133 18.802 1.00 96.88 76 SER A N 1
ATOM 603 C CA . SER A 1 76 ? -4.175 6.005 18.345 1.00 96.88 76 SER A CA 1
ATOM 604 C C . SER A 1 76 ? -4.094 5.465 16.915 1.00 96.88 76 SER A C 1
ATOM 606 O O . SER A 1 76 ? -3.332 6.006 16.119 1.00 96.88 76 SER A O 1
ATOM 608 N N . ALA A 1 77 ? -4.870 4.434 16.571 1.00 97.69 77 ALA A N 1
ATOM 609 C CA . ALA A 1 77 ? -4.887 3.902 15.211 1.00 97.69 77 ALA A CA 1
ATOM 610 C C . ALA A 1 77 ? -5.419 4.918 14.191 1.00 97.69 77 ALA A C 1
ATOM 612 O O . ALA A 1 77 ? -4.805 5.078 13.143 1.00 97.69 77 ALA A O 1
ATOM 613 N N . ALA A 1 78 ? -6.475 5.665 14.523 1.00 97.75 78 ALA A N 1
ATOM 614 C CA . ALA A 1 78 ? -7.008 6.717 13.660 1.00 97.75 78 ALA A CA 1
ATOM 615 C C . ALA A 1 78 ? -5.974 7.825 13.383 1.00 97.75 78 ALA A C 1
ATOM 617 O O . ALA A 1 78 ? -5.838 8.275 12.250 1.00 97.75 78 ALA A O 1
ATOM 618 N N . ILE A 1 79 ? -5.185 8.220 14.391 1.00 98.19 79 ILE A N 1
ATOM 619 C CA . ILE A 1 79 ? -4.098 9.199 14.215 1.00 98.19 79 ILE A CA 1
ATOM 620 C C . ILE A 1 79 ? -3.020 8.664 13.262 1.00 98.19 79 ILE A C 1
ATOM 622 O O . ILE A 1 79 ? -2.551 9.401 12.398 1.00 98.19 79 ILE A O 1
ATOM 626 N N . HIS A 1 80 ? -2.606 7.403 13.420 1.00 98.50 80 HIS A N 1
ATOM 627 C CA . HIS A 1 80 ? -1.611 6.789 12.534 1.00 98.50 80 HIS A CA 1
ATOM 628 C C . HIS A 1 80 ? -2.141 6.617 11.105 1.00 98.50 80 HIS A C 1
ATOM 630 O O . HIS A 1 80 ? -1.399 6.857 10.156 1.00 98.50 80 HIS A O 1
ATOM 636 N N . LEU A 1 81 ? -3.425 6.285 10.943 1.00 98.38 81 LEU A N 1
ATOM 637 C CA . LEU A 1 81 ? -4.070 6.213 9.634 1.00 98.38 81 LEU A CA 1
ATOM 638 C C . LEU A 1 81 ? -4.067 7.583 8.943 1.00 98.38 81 LEU A C 1
ATOM 640 O O . LEU A 1 81 ? -3.535 7.696 7.846 1.00 98.38 81 LEU A O 1
ATOM 644 N N . GLY A 1 82 ? -4.515 8.645 9.620 1.00 98.19 82 GLY A N 1
ATOM 645 C CA . GLY A 1 82 ? -4.496 9.998 9.047 1.00 98.19 82 GLY A CA 1
ATOM 646 C C . GLY A 1 82 ? -3.084 10.509 8.720 1.00 98.19 82 GLY A C 1
ATOM 647 O O . GLY A 1 82 ? -2.878 11.224 7.741 1.00 98.19 82 GLY A O 1
ATOM 648 N N . LYS A 1 83 ? -2.063 10.115 9.498 1.00 98.50 83 LYS A N 1
ATOM 649 C CA . LYS A 1 83 ? -0.655 10.391 9.154 1.00 98.50 83 LYS A CA 1
ATOM 650 C C . LYS A 1 83 ? -0.209 9.646 7.900 1.00 98.50 83 LYS A C 1
ATOM 652 O O . LYS A 1 83 ? 0.547 10.209 7.112 1.00 98.50 83 LYS A O 1
ATOM 657 N N . ALA A 1 84 ? -0.636 8.396 7.736 1.00 98.44 84 ALA A N 1
ATOM 658 C CA . ALA A 1 84 ? -0.321 7.610 6.555 1.00 98.44 84 ALA A CA 1
ATOM 659 C C . ALA A 1 84 ? -0.976 8.180 5.295 1.00 98.44 84 ALA A C 1
ATOM 661 O O . ALA A 1 84 ? -0.292 8.299 4.285 1.00 98.44 84 ALA A O 1
ATOM 662 N N . GLU A 1 85 ? -2.247 8.575 5.375 1.00 98.06 85 GLU A N 1
ATOM 663 C CA . GLU A 1 85 ? -2.986 9.237 4.291 1.00 98.06 85 GLU A CA 1
ATOM 664 C C . GLU A 1 85 ? -2.250 10.497 3.828 1.00 98.06 85 GLU A C 1
ATOM 666 O O . GLU A 1 85 ? -1.817 10.580 2.681 1.00 98.06 85 GLU A O 1
ATOM 671 N N . ASN A 1 86 ? -1.942 11.404 4.760 1.00 98.12 86 ASN A N 1
ATOM 672 C CA . ASN A 1 86 ? -1.183 12.617 4.451 1.00 98.12 86 ASN A CA 1
ATOM 673 C C . ASN A 1 86 ? 0.218 12.307 3.881 1.00 98.12 86 ASN A C 1
ATOM 675 O O . ASN A 1 86 ? 0.716 13.006 3.001 1.00 98.12 86 ASN A O 1
ATOM 679 N N . ALA A 1 87 ? 0.880 11.247 4.354 1.00 98.25 87 ALA A N 1
ATOM 680 C CA . ALA A 1 87 ? 2.159 10.819 3.793 1.00 98.25 87 ALA A CA 1
ATOM 681 C C . ALA A 1 87 ? 2.017 10.276 2.358 1.00 98.25 87 ALA A C 1
ATOM 683 O O . ALA A 1 87 ? 2.918 10.497 1.551 1.00 98.25 87 ALA A O 1
ATOM 684 N N . ILE A 1 88 ? 0.917 9.600 2.015 1.00 97.88 88 ILE A N 1
ATOM 685 C CA . ILE A 1 88 ? 0.620 9.150 0.645 1.00 97.88 88 ILE A CA 1
ATOM 686 C C . ILE A 1 88 ? 0.357 10.350 -0.265 1.00 97.88 88 ILE A C 1
ATOM 688 O O . ILE A 1 88 ? 0.957 10.418 -1.338 1.00 97.88 88 ILE A O 1
ATOM 692 N N . ASP A 1 89 ? -0.431 11.327 0.188 1.00 96.81 89 ASP A N 1
ATOM 693 C CA . ASP A 1 89 ? -0.703 12.565 -0.557 1.00 96.81 89 ASP A CA 1
ATOM 694 C C . ASP A 1 89 ? 0.590 13.332 -0.873 1.00 96.81 89 ASP A C 1
ATOM 696 O O . ASP A 1 89 ? 0.778 13.871 -1.966 1.00 96.81 89 ASP A O 1
ATOM 700 N N . GLN A 1 90 ? 1.539 13.313 0.066 1.00 96.88 90 GLN A N 1
ATOM 701 C CA . GLN A 1 90 ? 2.877 13.891 -0.084 1.00 96.88 90 GLN A CA 1
ATOM 702 C C . GLN A 1 90 ? 3.872 12.985 -0.832 1.00 96.88 90 GLN A C 1
ATOM 704 O O . GLN A 1 90 ? 5.039 13.344 -0.970 1.00 96.88 90 GLN A O 1
ATOM 709 N N . LYS A 1 91 ? 3.449 11.811 -1.317 1.00 96.75 91 LYS A N 1
ATOM 710 C CA . LYS A 1 91 ? 4.292 10.794 -1.982 1.00 96.75 91 LYS A CA 1
ATOM 711 C C . LYS A 1 91 ? 5.428 10.239 -1.104 1.00 96.75 91 LYS A C 1
ATOM 713 O O . LYS A 1 91 ? 6.388 9.648 -1.598 1.00 96.75 91 LYS A O 1
ATOM 718 N N . HIS A 1 92 ? 5.313 10.357 0.216 1.00 97.44 92 HIS A N 1
ATOM 719 C CA . HIS A 1 92 ? 6.211 9.779 1.218 1.00 97.44 92 HIS A CA 1
ATOM 720 C C . HIS A 1 92 ? 5.828 8.325 1.551 1.00 97.44 92 HIS A C 1
ATOM 722 O O . HIS A 1 92 ? 5.556 7.971 2.702 1.00 97.44 92 HIS A O 1
ATOM 728 N N . PHE A 1 93 ? 5.831 7.449 0.543 1.00 97.75 93 PHE A N 1
ATOM 729 C CA . PHE A 1 93 ? 5.286 6.088 0.653 1.00 97.75 93 PHE A CA 1
ATOM 730 C C . PHE A 1 93 ? 5.968 5.211 1.716 1.00 97.75 93 PHE A C 1
ATOM 732 O O . PHE A 1 93 ? 5.307 4.413 2.378 1.00 97.75 93 PHE A O 1
ATOM 739 N N . LEU A 1 94 ? 7.278 5.367 1.942 1.00 97.81 94 LEU A N 1
ATOM 740 C CA . LEU A 1 94 ? 7.980 4.594 2.974 1.00 97.81 94 LEU A CA 1
ATOM 741 C C . LEU A 1 94 ? 7.534 4.988 4.392 1.00 97.81 94 LEU A C 1
ATOM 743 O O . LEU A 1 94 ? 7.407 4.125 5.261 1.00 97.81 94 LEU A O 1
ATOM 747 N N . THR A 1 95 ? 7.271 6.277 4.619 1.00 98.25 95 THR A N 1
ATOM 748 C CA . THR A 1 95 ? 6.713 6.784 5.880 1.00 98.25 95 THR A CA 1
ATOM 749 C C . THR A 1 95 ? 5.289 6.276 6.067 1.00 98.25 95 THR A C 1
ATOM 751 O O . THR A 1 95 ? 4.984 5.724 7.122 1.00 98.25 95 THR A O 1
ATOM 754 N N . ALA A 1 96 ? 4.458 6.361 5.023 1.00 98.50 96 ALA A N 1
ATOM 755 C CA . ALA A 1 96 ? 3.091 5.849 5.054 1.00 98.50 96 ALA A CA 1
ATOM 756 C C . ALA A 1 96 ? 3.038 4.371 5.467 1.00 98.50 96 ALA A C 1
ATOM 758 O O . ALA A 1 96 ? 2.295 4.014 6.376 1.00 98.50 96 ALA A O 1
ATOM 759 N N . LYS A 1 97 ? 3.893 3.514 4.893 1.00 98.38 97 LYS A N 1
ATOM 760 C CA . LYS A 1 97 ? 3.954 2.088 5.264 1.00 98.38 97 LYS A CA 1
ATOM 761 C C . LYS A 1 97 ? 4.269 1.852 6.734 1.00 98.38 97 LYS A C 1
ATOM 763 O O . LYS A 1 97 ? 3.681 0.964 7.345 1.00 98.38 97 LYS A O 1
ATOM 768 N N . ARG A 1 98 ? 5.202 2.621 7.305 1.00 98.50 98 ARG A N 1
ATOM 769 C CA . ARG A 1 98 ? 5.562 2.495 8.726 1.00 98.50 98 ARG A CA 1
ATOM 770 C C . ARG A 1 98 ? 4.373 2.835 9.620 1.00 98.50 98 ARG A C 1
ATOM 772 O O . ARG A 1 98 ? 4.098 2.091 10.554 1.00 98.50 98 ARG A O 1
ATOM 779 N N . GLU A 1 99 ? 3.652 3.907 9.305 1.00 98.62 99 GLU A N 1
ATOM 780 C CA . GLU A 1 99 ? 2.454 4.320 10.044 1.00 98.62 99 GLU A CA 1
ATOM 781 C C . GLU A 1 99 ? 1.309 3.301 9.882 1.00 98.62 99 GLU A C 1
ATOM 783 O O . GLU A 1 99 ? 0.710 2.883 10.873 1.00 98.62 99 GLU A O 1
ATOM 788 N N . LEU A 1 100 ? 1.066 2.797 8.666 1.00 98.62 100 LEU A N 1
ATOM 789 C CA . LEU A 1 100 ? 0.045 1.774 8.393 1.00 98.62 100 LEU A CA 1
ATOM 790 C C . LEU A 1 100 ? 0.339 0.450 9.099 1.00 98.62 100 LEU A C 1
ATOM 792 O O . LEU A 1 100 ? -0.584 -0.204 9.579 1.00 98.62 100 LEU A O 1
ATOM 796 N N . ALA A 1 101 ? 1.608 0.059 9.228 1.00 98.50 101 ALA A N 1
ATOM 797 C CA . ALA A 1 101 ? 1.983 -1.134 9.983 1.00 98.50 101 ALA A CA 1
ATOM 798 C C . ALA A 1 101 ? 1.575 -1.033 11.467 1.00 98.50 101 ALA A C 1
ATOM 800 O O . ALA A 1 101 ? 1.178 -2.034 12.065 1.00 98.50 101 ALA A O 1
ATOM 801 N N . LEU A 1 102 ? 1.611 0.168 12.062 1.00 98.19 102 LEU A N 1
ATOM 802 C CA . LEU A 1 102 ? 1.135 0.394 13.434 1.00 98.19 102 LEU A CA 1
ATOM 803 C C . LEU A 1 102 ? -0.388 0.242 13.547 1.00 98.19 102 LEU A C 1
ATOM 805 O O . LEU A 1 102 ? -0.875 -0.254 14.566 1.00 98.19 102 LEU A O 1
ATOM 809 N N . VAL A 1 103 ? -1.132 0.635 12.507 1.00 98.50 103 VAL A N 1
ATOM 810 C CA . VAL A 1 103 ? -2.590 0.453 12.419 1.00 98.50 103 VAL A CA 1
ATOM 811 C C . VAL A 1 103 ? -2.933 -1.027 12.252 1.00 98.50 103 VAL A C 1
ATOM 813 O O . VAL A 1 103 ? -3.674 -1.578 13.066 1.00 98.50 103 VAL A O 1
ATOM 816 N N . LEU A 1 104 ? -2.333 -1.699 11.265 1.00 98.06 104 LEU A N 1
ATOM 817 C CA . LEU A 1 104 ? -2.607 -3.100 10.928 1.00 98.06 104 LEU A CA 1
ATOM 818 C C . LEU A 1 104 ? -2.168 -4.086 12.019 1.00 98.06 104 LEU A C 1
ATOM 820 O O . LEU A 1 104 ? -2.770 -5.147 12.151 1.00 98.06 104 LEU A O 1
ATOM 824 N N . ASN A 1 105 ? -1.192 -3.733 12.862 1.00 97.56 105 ASN A N 1
ATOM 825 C CA . ASN A 1 105 ? -0.866 -4.525 14.054 1.00 97.56 105 ASN A CA 1
ATOM 826 C C . ASN A 1 105 ? -2.022 -4.587 15.067 1.00 97.56 105 ASN A C 1
ATOM 828 O O . ASN A 1 105 ? -2.144 -5.565 15.801 1.00 97.56 105 ASN A O 1
ATOM 832 N N . LYS A 1 106 ? -2.859 -3.545 15.132 1.00 97.25 106 LYS A N 1
ATOM 833 C CA . LYS A 1 106 ? -4.028 -3.485 16.025 1.00 97.25 106 LYS A CA 1
ATOM 834 C C . LYS A 1 106 ? -5.299 -3.958 15.322 1.00 97.25 106 LYS A C 1
ATOM 836 O O . LYS A 1 106 ? -6.113 -4.647 15.928 1.00 97.25 106 LYS A O 1
ATOM 841 N N . PHE A 1 107 ? -5.447 -3.598 14.049 1.00 97.75 107 PHE A N 1
ATOM 842 C CA . PHE A 1 107 ? -6.632 -3.844 13.233 1.00 97.75 107 PHE A CA 1
ATOM 843 C C . PHE A 1 107 ? -6.237 -4.499 11.898 1.00 97.75 107 PHE A C 1
ATOM 845 O O . PHE A 1 107 ? -6.291 -3.861 10.850 1.00 97.75 107 PHE A O 1
ATOM 852 N N . PRO A 1 108 ? -5.835 -5.784 11.897 1.00 97.75 108 PRO A N 1
ATOM 853 C CA . PRO A 1 108 ? -5.287 -6.446 10.705 1.00 97.75 108 PRO A CA 1
ATOM 854 C C . PRO A 1 108 ? -6.303 -6.646 9.571 1.00 97.75 108 PRO A C 1
ATOM 856 O O . PRO A 1 108 ? -5.914 -6.902 8.433 1.00 97.75 108 PRO A O 1
ATOM 859 N N . ALA A 1 109 ? -7.597 -6.564 9.882 1.00 97.25 109 ALA A N 1
ATOM 860 C CA . ALA A 1 109 ? -8.697 -6.710 8.932 1.00 97.25 109 ALA A CA 1
ATOM 861 C C . ALA A 1 109 ? -9.308 -5.363 8.503 1.00 97.25 109 ALA A C 1
ATOM 863 O O . ALA A 1 109 ? -10.348 -5.355 7.852 1.00 97.25 109 ALA A O 1
ATOM 864 N N . ASP A 1 110 ? -8.706 -4.232 8.884 1.00 97.81 110 ASP A N 1
ATOM 865 C CA . ASP A 1 110 ? -9.198 -2.915 8.481 1.00 97.81 110 ASP A CA 1
ATOM 866 C C . ASP A 1 110 ? -9.018 -2.712 6.970 1.00 97.81 110 ASP A C 1
ATOM 868 O O . ASP A 1 110 ? -7.903 -2.815 6.450 1.00 97.81 110 ASP A O 1
ATOM 872 N N . PHE A 1 111 ? -10.119 -2.463 6.257 1.00 97.81 111 PHE A N 1
ATOM 873 C CA . PHE A 1 111 ? -10.099 -2.319 4.801 1.00 97.81 111 PHE A CA 1
ATOM 874 C C . PHE A 1 111 ? -9.269 -1.106 4.371 1.00 97.81 111 PHE A C 1
ATOM 876 O O . PHE A 1 111 ? -8.378 -1.253 3.536 1.00 97.81 111 PHE A O 1
ATOM 883 N N . ASN A 1 112 ? -9.503 0.062 4.979 1.00 97.94 112 ASN A N 1
ATOM 884 C CA . ASN A 1 112 ? -8.852 1.315 4.592 1.00 97.94 112 ASN A CA 1
ATOM 885 C C . ASN A 1 112 ? -7.332 1.235 4.776 1.00 97.94 112 ASN A C 1
ATOM 887 O O . ASN A 1 112 ? -6.569 1.551 3.864 1.00 97.94 112 ASN A O 1
ATOM 891 N N . ALA A 1 113 ? -6.872 0.736 5.923 1.00 98.44 113 ALA A N 1
ATOM 892 C CA . ALA A 1 113 ? -5.453 0.571 6.198 1.00 98.44 113 ALA A CA 1
ATOM 893 C C . ALA A 1 113 ? -4.786 -0.431 5.240 1.00 98.44 113 ALA A C 1
ATOM 895 O O . ALA A 1 113 ? -3.662 -0.190 4.797 1.00 98.44 113 ALA A O 1
ATOM 896 N N . ASN A 1 114 ? -5.456 -1.533 4.879 1.00 98.50 114 ASN A N 1
ATOM 897 C CA . ASN A 1 114 ? -4.927 -2.471 3.884 1.00 98.50 114 ASN A CA 1
ATOM 898 C C . ASN A 1 114 ? -4.928 -1.867 2.465 1.00 98.50 114 ASN A C 1
ATOM 900 O O . ASN A 1 114 ? -3.944 -2.022 1.745 1.00 98.50 114 ASN A O 1
ATOM 904 N N . ALA A 1 115 ? -5.964 -1.123 2.076 1.00 98.50 115 ALA A N 1
ATOM 905 C CA . ALA A 1 115 ? -6.027 -0.413 0.798 1.00 98.50 115 ALA A CA 1
ATOM 906 C C . ALA A 1 115 ? -4.873 0.593 0.651 1.00 98.50 115 ALA A C 1
ATOM 908 O O . ALA A 1 115 ? -4.106 0.532 -0.312 1.00 98.50 115 ALA A O 1
ATO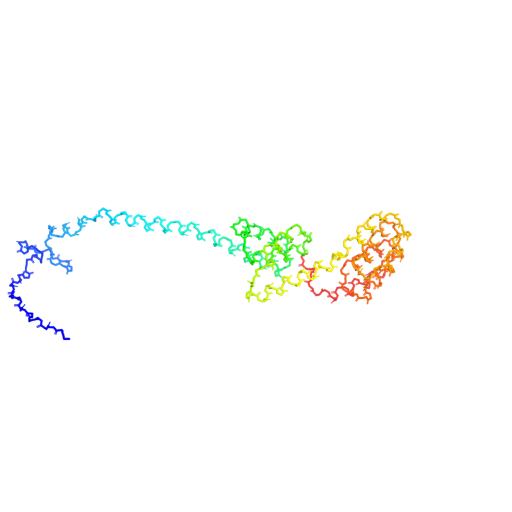M 909 N N . TYR A 1 116 ? -4.650 1.446 1.652 1.00 98.62 116 TYR A N 1
ATOM 910 C CA . TYR A 1 116 ? -3.502 2.355 1.656 1.00 98.62 116 TYR A CA 1
ATOM 911 C C . TYR A 1 116 ? -2.159 1.619 1.740 1.00 98.62 116 TYR A C 1
ATOM 913 O O . TYR A 1 116 ? -1.177 2.062 1.138 1.00 98.62 116 TYR A O 1
ATOM 921 N N . MET A 1 117 ? -2.096 0.471 2.426 1.00 98.62 117 MET A N 1
ATOM 922 C CA . MET A 1 117 ? -0.890 -0.361 2.453 1.00 98.62 117 MET A CA 1
ATOM 923 C C . MET A 1 117 ? -0.573 -0.906 1.062 1.00 98.62 117 MET A C 1
ATOM 925 O O . MET A 1 117 ? 0.597 -0.897 0.680 1.00 98.62 117 MET A O 1
ATOM 929 N N . MET A 1 118 ? -1.575 -1.317 0.277 1.00 98.12 118 MET A N 1
ATOM 930 C CA . MET A 1 118 ? -1.372 -1.694 -1.123 1.00 98.12 118 MET A CA 1
ATOM 931 C C . MET A 1 118 ? -0.811 -0.531 -1.935 1.00 98.12 118 MET A C 1
ATOM 933 O O . MET A 1 118 ? 0.200 -0.708 -2.610 1.00 98.12 118 MET A O 1
ATOM 937 N N . VAL A 1 119 ? -1.409 0.660 -1.835 1.00 98.38 119 VAL A N 1
ATOM 938 C CA . VAL A 1 119 ? -0.953 1.853 -2.567 1.00 98.38 119 VAL A CA 1
ATOM 939 C C . VAL A 1 119 ? 0.511 2.153 -2.243 1.00 98.38 119 VAL A C 1
ATOM 941 O O . VAL A 1 119 ? 1.360 2.197 -3.133 1.00 98.38 119 VAL A O 1
ATOM 944 N N . ALA A 1 120 ? 0.848 2.280 -0.960 1.00 98.38 120 ALA A N 1
ATOM 945 C CA . ALA A 1 120 ? 2.208 2.598 -0.546 1.00 98.38 120 ALA A CA 1
ATOM 946 C C . ALA A 1 120 ? 3.207 1.468 -0.877 1.00 98.38 120 ALA A C 1
ATOM 948 O O . ALA A 1 120 ? 4.369 1.730 -1.203 1.00 98.38 120 ALA A O 1
ATOM 949 N N . SER A 1 121 ? 2.772 0.206 -0.838 1.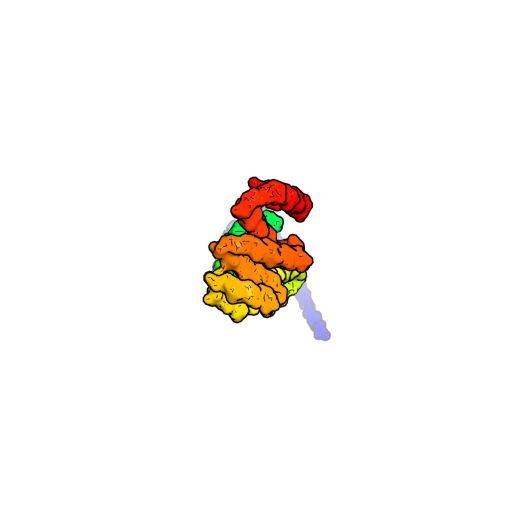00 98.06 121 SER A N 1
ATOM 950 C CA . SER A 1 121 ? 3.606 -0.948 -1.199 1.00 98.06 121 SER A CA 1
ATOM 951 C C . SER A 1 121 ? 3.856 -1.045 -2.702 1.00 98.06 121 SER A C 1
ATOM 953 O O . SER A 1 121 ? 4.967 -1.397 -3.093 1.00 98.06 121 SER A O 1
ATOM 955 N N . ALA A 1 122 ? 2.890 -0.656 -3.539 1.00 96.81 122 ALA A N 1
ATOM 956 C CA . ALA A 1 122 ? 3.055 -0.611 -4.989 1.00 96.81 122 ALA A CA 1
ATOM 957 C C . ALA A 1 122 ? 4.159 0.379 -5.393 1.00 96.81 122 ALA A C 1
ATOM 959 O O . ALA A 1 122 ? 5.077 0.025 -6.129 1.00 96.81 122 ALA A O 1
ATOM 960 N N . TYR A 1 123 ? 4.141 1.594 -4.837 1.00 95.88 123 TYR A N 1
ATOM 961 C CA . TYR A 1 123 ? 5.149 2.616 -5.143 1.00 95.88 123 TYR A CA 1
ATOM 962 C C . TYR A 1 123 ? 6.511 2.387 -4.474 1.00 95.88 123 TYR A C 1
ATOM 964 O O . TYR A 1 123 ? 7.499 2.998 -4.874 1.00 95.88 123 TYR A O 1
ATOM 972 N N . THR A 1 124 ? 6.588 1.509 -3.470 1.00 95.81 124 THR A N 1
ATOM 973 C CA . THR A 1 124 ? 7.859 1.110 -2.833 1.00 95.81 124 THR A CA 1
ATOM 974 C C . THR A 1 124 ? 8.370 -0.250 -3.300 1.00 95.81 124 THR A C 1
ATOM 976 O O . THR A 1 124 ? 9.398 -0.701 -2.799 1.00 95.81 124 THR A O 1
ATOM 979 N N . PHE A 1 125 ? 7.678 -0.896 -4.244 1.00 94.12 125 PHE A N 1
ATOM 980 C CA . PHE A 1 125 ? 8.007 -2.229 -4.754 1.00 94.12 125 PHE A CA 1
ATOM 981 C C . PHE A 1 125 ? 8.129 -3.303 -3.655 1.00 94.12 125 PHE A C 1
ATOM 983 O O . PHE A 1 125 ? 8.953 -4.211 -3.741 1.00 94.12 125 PHE A O 1
ATOM 990 N N . ASP A 1 126 ? 7.302 -3.218 -2.609 1.00 95.94 126 ASP A N 1
ATOM 991 C CA . ASP A 1 126 ? 7.214 -4.253 -1.574 1.00 95.94 126 ASP A CA 1
ATOM 992 C C . ASP A 1 126 ? 6.076 -5.224 -1.882 1.00 95.94 126 ASP A C 1
ATOM 994 O O . ASP A 1 126 ? 4.936 -5.074 -1.435 1.00 95.94 126 ASP A O 1
ATOM 998 N N . PHE A 1 127 ? 6.400 -6.235 -2.681 1.00 92.06 127 PHE A N 1
ATOM 999 C CA . PHE A 1 127 ? 5.434 -7.218 -3.171 1.00 92.06 127 PHE A CA 1
ATOM 1000 C C . PHE A 1 127 ? 4.814 -8.052 -2.071 1.00 92.06 127 PHE A C 1
ATOM 1002 O O . PHE A 1 127 ? 3.643 -8.411 -2.165 1.00 92.06 127 PHE A O 1
ATOM 1009 N N . GLN A 1 128 ? 5.588 -8.362 -1.035 1.00 95.75 128 GLN A N 1
ATOM 1010 C CA . GLN A 1 128 ? 5.091 -9.170 0.061 1.00 95.75 128 GLN A CA 1
ATOM 1011 C C . GLN A 1 128 ? 3.995 -8.407 0.806 1.00 95.75 128 GLN A C 1
ATOM 1013 O O . GLN A 1 128 ? 2.903 -8.941 0.999 1.00 95.75 128 GLN A O 1
ATOM 1018 N N . ALA A 1 129 ? 4.251 -7.145 1.159 1.00 97.69 129 ALA A N 1
ATOM 1019 C CA . ALA A 1 129 ? 3.249 -6.300 1.798 1.00 97.69 129 ALA A CA 1
ATOM 1020 C C . ALA A 1 129 ? 2.038 -6.052 0.884 1.00 97.69 129 ALA A C 1
ATOM 1022 O O . ALA A 1 129 ? 0.902 -6.157 1.346 1.00 97.69 129 ALA A O 1
ATOM 1023 N N . TYR A 1 130 ? 2.267 -5.802 -0.411 1.00 97.19 130 TYR A N 1
ATOM 1024 C CA . TYR A 1 130 ? 1.196 -5.621 -1.393 1.00 97.19 130 TYR A CA 1
ATOM 1025 C C . TYR A 1 130 ? 0.282 -6.852 -1.477 1.00 97.19 130 TYR A C 1
ATOM 1027 O O . TYR A 1 130 ? -0.932 -6.714 -1.372 1.00 97.19 130 TYR A O 1
ATOM 1035 N N . GLN A 1 131 ? 0.841 -8.060 -1.610 1.00 95.81 131 GLN A N 1
ATOM 1036 C CA . GLN A 1 131 ? 0.063 -9.300 -1.708 1.00 95.81 131 GLN A CA 1
ATOM 1037 C C . GLN A 1 131 ? -0.704 -9.614 -0.423 1.00 95.81 131 GLN A C 1
ATOM 1039 O O . GLN A 1 131 ? -1.862 -10.023 -0.490 1.00 95.81 131 GLN A O 1
ATOM 1044 N N . ILE A 1 132 ? -0.076 -9.415 0.742 1.00 97.56 132 ILE A N 1
ATOM 1045 C CA . ILE A 1 132 ? -0.739 -9.606 2.037 1.00 97.56 132 ILE A CA 1
ATOM 1046 C C . ILE A 1 132 ? -1.944 -8.672 2.139 1.00 97.56 132 ILE A C 1
ATOM 1048 O O . ILE A 1 132 ? -3.031 -9.134 2.474 1.00 97.56 132 ILE A O 1
ATOM 1052 N N . ALA A 1 133 ? -1.765 -7.389 1.823 1.00 98.12 133 ALA A N 1
ATOM 1053 C CA . ALA A 1 133 ? -2.834 -6.402 1.887 1.00 98.12 133 ALA A CA 1
ATOM 1054 C C . ALA A 1 133 ? -3.936 -6.672 0.845 1.00 98.12 133 ALA A C 1
ATOM 1056 O O . ALA A 1 133 ? -5.117 -6.642 1.185 1.00 98.12 133 ALA A O 1
ATOM 1057 N N . TYR A 1 134 ? -3.564 -7.047 -0.384 1.00 97.31 134 TYR A N 1
ATOM 1058 C CA . TYR A 1 134 ? -4.501 -7.450 -1.436 1.00 97.31 134 TYR A CA 1
ATOM 1059 C C . TYR A 1 134 ? -5.391 -8.612 -0.996 1.00 97.31 134 TYR A C 1
ATOM 1061 O O . TYR A 1 134 ? -6.613 -8.525 -1.089 1.00 97.31 134 TYR A O 1
ATOM 1069 N N . ALA A 1 135 ? -4.803 -9.664 -0.422 1.00 97.50 135 ALA A N 1
ATOM 1070 C CA . ALA A 1 135 ? -5.551 -10.819 0.069 1.00 97.50 135 ALA A CA 1
ATOM 1071 C C . ALA A 1 135 ? -6.547 -10.472 1.192 1.00 97.50 135 ALA A C 1
ATOM 1073 O O . ALA A 1 135 ? -7.490 -11.225 1.422 1.00 97.50 135 ALA A O 1
ATOM 1074 N N . LYS A 1 136 ? -6.351 -9.356 1.910 1.00 97.75 136 LYS A N 1
ATOM 1075 C CA . LYS A 1 136 ? -7.291 -8.886 2.939 1.00 97.75 136 LYS A CA 1
ATOM 1076 C C . LYS A 1 136 ? -8.476 -8.115 2.373 1.00 97.75 136 LYS A C 1
ATOM 1078 O O . LYS A 1 136 ? -9.502 -8.071 3.045 1.00 97.75 136 LYS A O 1
ATOM 1083 N N . ILE A 1 137 ? -8.347 -7.525 1.184 1.00 97.00 137 ILE A N 1
ATOM 1084 C CA . ILE A 1 137 ? -9.373 -6.631 0.632 1.00 97.00 137 ILE A CA 1
ATOM 1085 C C . ILE A 1 137 ? -10.029 -7.130 -0.657 1.00 97.00 137 ILE A C 1
ATOM 1087 O O . ILE A 1 137 ? -11.047 -6.570 -1.043 1.00 97.00 137 ILE A O 1
ATOM 1091 N N . ALA A 1 138 ? -9.494 -8.172 -1.303 1.00 95.44 138 ALA A N 1
ATOM 1092 C CA . ALA A 1 138 ? -9.947 -8.642 -2.618 1.00 95.44 138 ALA A CA 1
ATOM 1093 C C . ALA A 1 138 ? -11.462 -8.919 -2.710 1.00 95.44 138 ALA A C 1
ATOM 1095 O O . ALA A 1 138 ? -12.068 -8.629 -3.738 1.00 95.44 138 ALA A O 1
ATOM 1096 N N . ASP A 1 139 ? -12.073 -9.418 -1.631 1.00 94.56 139 ASP A N 1
ATOM 1097 C CA . ASP A 1 139 ? -13.502 -9.770 -1.577 1.00 94.56 139 ASP A CA 1
ATOM 1098 C C . ASP A 1 139 ? -14.352 -8.783 -0.752 1.00 94.56 139 ASP A C 1
ATOM 1100 O O . ASP A 1 139 ? -15.532 -9.031 -0.481 1.00 94.56 139 ASP A O 1
ATOM 1104 N N . VAL A 1 140 ? -13.771 -7.664 -0.314 1.00 96.06 140 VAL A N 1
ATOM 1105 C CA . VAL A 1 140 ? -14.455 -6.683 0.536 1.00 96.06 140 VAL A CA 1
ATOM 1106 C C . VAL A 1 140 ? -15.059 -5.585 -0.334 1.00 96.06 140 VAL A C 1
ATOM 1108 O O . VAL A 1 140 ? -14.359 -4.907 -1.082 1.00 96.06 140 VAL A O 1
ATOM 1111 N N . LYS A 1 141 ? -16.376 -5.387 -0.223 1.00 95.94 141 LYS A N 1
ATOM 1112 C CA . LYS A 1 141 ? -17.067 -4.262 -0.868 1.00 95.94 141 LYS A CA 1
ATOM 1113 C C . LYS A 1 141 ? -16.829 -2.986 -0.065 1.00 95.94 141 LYS A C 1
ATOM 1115 O O . LYS A 1 141 ? -16.953 -3.010 1.157 1.00 95.94 141 LYS A O 1
ATOM 1120 N N . THR A 1 142 ? -16.535 -1.892 -0.758 1.00 95.12 142 THR A N 1
ATOM 1121 C CA . THR A 1 142 ? -16.406 -0.556 -0.170 1.00 95.12 142 THR A CA 1
ATOM 1122 C C . THR A 1 142 ? -17.339 0.418 -0.873 1.00 95.12 142 THR A C 1
ATOM 1124 O O . THR A 1 142 ? -17.538 0.314 -2.084 1.00 95.12 142 THR A O 1
ATOM 1127 N N . ASP A 1 143 ? -17.891 1.357 -0.108 1.00 97.12 143 ASP A N 1
ATOM 1128 C CA . ASP A 1 143 ? -18.657 2.489 -0.635 1.00 97.12 143 ASP A CA 1
ATOM 1129 C C . ASP A 1 143 ? -17.741 3.686 -0.974 1.00 97.12 143 ASP A C 1
ATOM 1131 O O . ASP A 1 143 ? -18.168 4.635 -1.631 1.00 97.12 143 ASP A O 1
ATOM 1135 N N . ASP A 1 144 ? -16.471 3.645 -0.548 1.00 97.31 144 ASP A N 1
ATOM 1136 C CA . ASP A 1 144 ? -15.466 4.673 -0.836 1.00 97.31 144 ASP A CA 1
ATOM 1137 C C . ASP A 1 144 ? -14.862 4.467 -2.234 1.00 97.31 144 ASP A C 1
ATOM 1139 O O . ASP A 1 144 ? -13.875 3.745 -2.433 1.00 97.31 144 ASP A O 1
ATOM 1143 N N . GLN A 1 145 ? -15.500 5.093 -3.223 1.00 97.31 145 GLN A N 1
ATOM 1144 C CA . GLN A 1 145 ? -15.090 5.016 -4.622 1.00 97.31 145 GLN A CA 1
ATOM 1145 C C . GLN A 1 145 ? -13.725 5.678 -4.875 1.00 97.31 145 GLN A C 1
ATOM 1147 O O . GLN A 1 145 ? -12.985 5.225 -5.753 1.00 97.31 145 GLN A O 1
ATOM 1152 N N . ASP A 1 146 ? -13.371 6.718 -4.118 1.00 97.31 146 ASP A N 1
ATOM 1153 C CA . ASP A 1 146 ? -12.123 7.463 -4.305 1.00 97.31 146 ASP A CA 1
ATOM 1154 C C . ASP A 1 146 ? -10.921 6.617 -3.877 1.00 97.31 146 ASP A C 1
ATOM 1156 O O . ASP A 1 146 ? -9.939 6.474 -4.622 1.00 97.31 146 ASP A O 1
ATOM 1160 N N . LEU A 1 147 ? -11.025 5.958 -2.720 1.00 97.00 147 LEU A N 1
ATOM 1161 C CA . LEU A 1 147 ? -10.013 5.016 -2.257 1.00 97.00 147 LEU A CA 1
ATOM 1162 C C . LEU A 1 147 ? -9.885 3.822 -3.209 1.00 97.00 147 LEU A C 1
ATOM 1164 O O . LEU A 1 147 ? -8.772 3.416 -3.552 1.00 97.00 147 LEU A O 1
ATOM 1168 N N . PHE A 1 148 ? -11.007 3.288 -3.696 1.00 96.81 148 PHE A N 1
ATOM 1169 C CA . PHE A 1 148 ? -10.997 2.193 -4.664 1.00 96.81 148 PHE A CA 1
ATOM 1170 C C . PHE A 1 148 ? -10.281 2.576 -5.970 1.00 96.81 148 PHE A C 1
ATOM 1172 O O . PHE A 1 148 ? -9.429 1.830 -6.457 1.00 96.81 148 PHE A O 1
ATOM 1179 N N . ASN A 1 149 ? -10.551 3.768 -6.509 1.00 97.00 149 ASN A N 1
ATOM 1180 C CA . ASN A 1 149 ? -9.863 4.288 -7.695 1.00 97.00 149 ASN A CA 1
ATOM 1181 C C . ASN A 1 149 ? -8.352 4.453 -7.456 1.00 97.00 149 ASN A C 1
ATOM 1183 O O . ASN A 1 149 ? -7.541 4.156 -8.339 1.00 97.00 149 ASN A O 1
ATOM 1187 N N . THR A 1 150 ? -7.962 4.876 -6.251 1.00 96.88 150 THR A N 1
ATOM 1188 C CA . THR A 1 150 ? -6.553 5.000 -5.850 1.00 96.88 150 THR A CA 1
ATOM 1189 C C . THR A 1 150 ? -5.859 3.636 -5.821 1.00 96.88 150 THR A C 1
ATOM 1191 O O . THR A 1 150 ? -4.758 3.483 -6.357 1.00 96.88 150 THR A O 1
ATOM 1194 N N . VAL A 1 151 ? -6.515 2.612 -5.267 1.00 97.31 151 VAL A N 1
ATOM 1195 C CA . VAL A 1 151 ? -6.011 1.229 -5.263 1.00 97.31 151 VAL A CA 1
ATOM 1196 C C . VAL A 1 151 ? -5.894 0.674 -6.682 1.00 97.31 151 VAL A C 1
ATOM 1198 O O . VAL A 1 151 ? -4.881 0.046 -6.998 1.00 97.31 151 VAL A O 1
ATOM 1201 N N . ASN A 1 152 ? -6.876 0.923 -7.552 1.00 96.19 152 ASN A N 1
ATOM 1202 C CA . ASN A 1 152 ? -6.812 0.501 -8.954 1.00 96.19 152 ASN A CA 1
ATOM 1203 C C . ASN A 1 152 ? -5.643 1.162 -9.676 1.00 96.19 152 ASN A C 1
ATOM 1205 O O . ASN A 1 152 ? -4.859 0.466 -10.304 1.00 96.19 152 ASN A O 1
ATOM 1209 N N . THR A 1 153 ? -5.438 2.465 -9.482 1.00 95.62 153 THR A N 1
ATOM 1210 C CA . THR A 1 153 ? -4.293 3.183 -10.062 1.00 95.62 153 THR A CA 1
ATOM 1211 C C . THR A 1 153 ? -2.959 2.591 -9.598 1.00 95.62 153 THR A C 1
ATOM 1213 O O . THR A 1 153 ? -2.051 2.380 -10.402 1.00 95.62 153 THR A O 1
ATOM 1216 N N . ALA A 1 154 ? -2.829 2.271 -8.307 1.00 95.81 154 ALA A N 1
ATOM 1217 C CA . ALA A 1 154 ? -1.633 1.621 -7.773 1.00 95.81 154 ALA A CA 1
ATOM 1218 C C . ALA A 1 154 ? -1.444 0.192 -8.318 1.00 95.81 154 ALA A C 1
ATOM 1220 O O . ALA A 1 154 ? -0.316 -0.252 -8.537 1.00 95.81 154 ALA A O 1
ATOM 1221 N N . SER A 1 155 ? -2.544 -0.524 -8.553 1.00 95.31 155 SER A N 1
ATOM 1222 C CA . SER A 1 155 ? -2.544 -1.872 -9.126 1.00 95.31 155 SER A CA 1
ATOM 1223 C C . SER A 1 155 ? -2.198 -1.856 -10.614 1.00 95.31 155 SER A C 1
ATOM 1225 O O . SER A 1 155 ? -1.413 -2.679 -11.078 1.00 95.31 155 SER A O 1
ATOM 1227 N N . ASP A 1 156 ? -2.688 -0.872 -11.358 1.00 92.31 156 ASP A N 1
ATOM 1228 C CA . ASP A 1 156 ? -2.308 -0.648 -12.746 1.00 92.31 156 ASP A CA 1
ATOM 1229 C C . ASP A 1 156 ? -0.819 -0.313 -12.829 1.00 92.31 156 ASP A C 1
ATOM 1231 O O . ASP A 1 156 ? -0.096 -0.941 -13.603 1.00 92.31 156 ASP A O 1
ATOM 1235 N N . TYR A 1 157 ? -0.331 0.578 -11.960 1.00 91.38 157 TYR A N 1
ATOM 1236 C CA . TYR A 1 157 ? 1.089 0.910 -11.860 1.00 91.38 157 TYR A CA 1
ATOM 1237 C C . TYR A 1 157 ? 1.955 -0.326 -11.586 1.00 91.38 157 TYR A C 1
ATOM 1239 O O . TYR A 1 157 ? 2.928 -0.563 -12.300 1.00 91.38 157 TYR A O 1
ATOM 1247 N N . ILE A 1 158 ? 1.598 -1.160 -10.600 1.00 91.50 158 ILE A N 1
ATOM 1248 C CA . ILE A 1 158 ? 2.371 -2.378 -10.328 1.00 91.50 158 ILE A CA 1
ATOM 1249 C C . ILE A 1 158 ? 2.279 -3.351 -11.512 1.00 91.50 158 ILE A C 1
ATOM 1251 O O . ILE A 1 158 ? 3.287 -3.924 -11.910 1.00 91.50 158 ILE A O 1
ATOM 1255 N N . SER A 1 159 ? 1.120 -3.482 -12.159 1.00 89.31 159 SER A N 1
ATOM 1256 C CA . SER A 1 159 ? 0.954 -4.364 -13.321 1.00 89.31 159 SER A CA 1
ATOM 1257 C C . SER A 1 159 ? 1.776 -3.936 -14.541 1.00 89.31 159 SER A C 1
ATOM 1259 O O . SER A 1 159 ? 2.126 -4.778 -15.360 1.00 89.31 159 SER A O 1
ATOM 1261 N N . GLN A 1 160 ? 2.110 -2.648 -14.658 1.00 87.81 160 GLN A N 1
ATOM 1262 C CA . GLN A 1 160 ? 3.004 -2.132 -15.698 1.00 87.81 160 GLN A CA 1
ATOM 1263 C C . GLN A 1 160 ? 4.474 -2.425 -15.396 1.00 87.81 160 GLN A C 1
ATOM 1265 O O . GLN A 1 160 ? 5.299 -2.443 -16.298 1.00 87.81 160 GLN A O 1
ATOM 1270 N N . VAL A 1 161 ? 4.829 -2.637 -14.133 1.00 87.56 161 VAL A N 1
ATOM 1271 C CA . VAL A 1 161 ? 6.214 -2.892 -13.718 1.00 87.56 161 VAL A CA 1
ATOM 1272 C C . VAL A 1 161 ? 6.529 -4.388 -13.766 1.00 87.56 161 VAL A C 1
ATOM 1274 O O . VAL A 1 161 ? 7.700 -4.750 -13.890 1.00 87.56 161 VAL A O 1
ATOM 1277 N N . PHE A 1 162 ? 5.505 -5.249 -13.706 1.00 87.06 162 PHE A N 1
ATOM 1278 C CA . PHE A 1 162 ? 5.657 -6.700 -13.632 1.00 87.06 162 PHE A CA 1
ATOM 1279 C C . PHE A 1 162 ? 5.174 -7.425 -14.881 1.00 87.06 162 PHE A C 1
ATOM 1281 O O . PHE A 1 162 ? 4.085 -7.141 -15.373 1.00 87.06 162 PHE A O 1
ATOM 1288 N N . PRO A 1 163 ? 5.939 -8.421 -15.355 1.00 90.62 163 PRO A N 1
ATOM 1289 C CA . PRO A 1 163 ? 5.498 -9.241 -16.462 1.00 90.62 163 PRO A CA 1
ATOM 1290 C C . PRO A 1 163 ? 4.331 -10.136 -16.042 1.00 90.62 163 PRO A C 1
ATOM 1292 O O . PRO A 1 163 ? 4.418 -10.884 -15.062 1.00 90.62 163 PRO A O 1
ATOM 1295 N N . LYS A 1 164 ? 3.251 -10.092 -16.818 1.00 90.81 164 LYS A N 1
ATOM 1296 C CA . LYS A 1 164 ? 2.074 -10.953 -16.673 1.00 90.81 164 LYS A CA 1
ATOM 1297 C C . LYS A 1 164 ? 2.423 -12.398 -17.016 1.00 90.81 164 LYS A C 1
ATOM 1299 O O . LYS A 1 164 ? 1.988 -13.319 -16.322 1.00 90.81 164 LYS A O 1
ATOM 1304 N N . ASP A 1 165 ? 3.251 -12.612 -18.041 1.00 92.44 165 ASP A N 1
ATOM 1305 C CA . ASP A 1 165 ? 3.735 -13.946 -18.392 1.00 92.44 165 ASP A CA 1
ATOM 1306 C C . ASP A 1 165 ? 4.955 -14.342 -17.543 1.00 92.44 165 ASP A C 1
ATOM 1308 O O . ASP A 1 165 ? 6.125 -14.209 -17.921 1.00 92.44 165 ASP A O 1
ATOM 1312 N N . THR A 1 166 ? 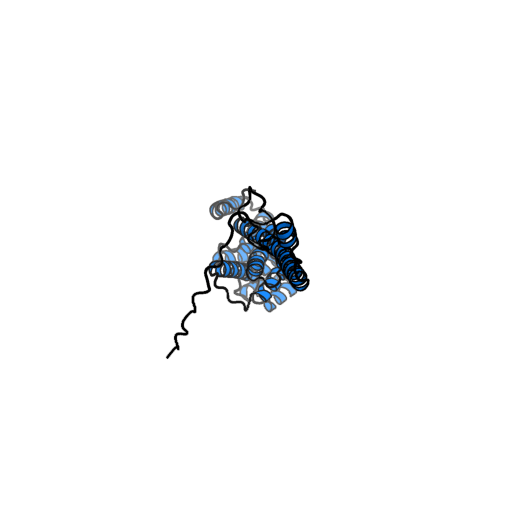4.663 -14.881 -16.358 1.00 93.06 166 THR A N 1
ATOM 1313 C CA . THR A 1 166 ? 5.689 -15.366 -15.423 1.00 93.06 166 THR A CA 1
ATOM 1314 C C . THR A 1 166 ? 6.524 -16.521 -15.985 1.00 93.06 166 THR A C 1
ATOM 1316 O O . THR A 1 166 ? 7.675 -16.705 -15.575 1.00 93.06 166 THR A O 1
ATOM 1319 N N . LEU A 1 167 ? 5.984 -17.312 -16.919 1.00 95.31 167 LEU A N 1
ATOM 1320 C CA . LEU A 1 167 ? 6.699 -18.429 -17.531 1.00 95.31 167 LEU A CA 1
ATOM 1321 C C . LEU A 1 167 ? 7.702 -17.918 -18.567 1.00 95.31 167 LEU A C 1
ATOM 1323 O O . LEU A 1 167 ? 8.847 -18.377 -18.585 1.00 95.31 167 LEU A O 1
ATOM 1327 N N . MET A 1 168 ? 7.309 -16.933 -19.372 1.00 94.50 168 MET A N 1
ATOM 1328 C CA . MET A 1 168 ? 8.210 -16.258 -20.297 1.00 94.50 168 MET A CA 1
ATOM 1329 C C . MET A 1 168 ? 9.316 -15.508 -19.553 1.00 94.50 168 MET A C 1
ATOM 1331 O O . MET A 1 168 ? 10.487 -15.647 -19.906 1.00 94.50 168 MET A O 1
ATOM 1335 N N . TYR A 1 169 ? 8.990 -14.820 -18.454 1.00 95.19 169 TYR A N 1
ATOM 1336 C CA . TYR A 1 169 ? 10.003 -14.200 -17.598 1.00 95.19 169 TYR A CA 1
ATOM 1337 C C . TYR A 1 169 ? 11.034 -15.220 -17.085 1.00 95.19 169 TYR A C 1
ATOM 1339 O O . TYR A 1 169 ? 12.239 -15.000 -17.209 1.00 95.19 169 TYR A O 1
ATOM 1347 N N . LYS A 1 170 ? 10.592 -16.387 -16.588 1.00 95.75 170 LYS A N 1
ATOM 1348 C CA . LYS A 1 170 ? 11.503 -17.470 -16.165 1.00 95.75 170 LYS A CA 1
ATOM 1349 C C . LYS A 1 170 ? 12.412 -17.952 -17.298 1.00 95.75 170 LYS A C 1
ATOM 1351 O O . LYS A 1 170 ? 13.586 -18.224 -17.051 1.00 95.75 170 LYS A O 1
ATOM 1356 N N . ARG A 1 171 ? 11.897 -18.055 -18.529 1.00 96.69 171 ARG A N 1
ATOM 1357 C CA . ARG A 1 171 ? 12.699 -18.428 -19.709 1.00 96.69 171 ARG A CA 1
ATOM 1358 C C . ARG A 1 171 ? 13.758 -17.379 -20.029 1.00 96.69 171 ARG A C 1
ATOM 1360 O O . ARG A 1 171 ? 14.896 -17.764 -20.273 1.00 96.69 171 ARG A O 1
ATOM 1367 N N . ILE A 1 172 ? 13.408 -16.093 -19.969 1.00 96.38 172 ILE A N 1
ATOM 1368 C CA . ILE A 1 172 ? 14.349 -14.979 -20.164 1.00 96.38 172 ILE A CA 1
ATOM 1369 C C . ILE A 1 172 ? 15.468 -15.042 -19.119 1.00 96.38 172 ILE A C 1
ATOM 1371 O O . ILE A 1 172 ? 16.642 -15.016 -19.479 1.00 96.38 172 ILE A O 1
ATOM 1375 N N . VAL A 1 173 ? 15.123 -15.214 -17.838 1.00 96.69 173 VAL A N 1
ATOM 1376 C CA . VAL A 1 173 ? 16.108 -15.349 -16.748 1.00 96.69 173 VAL A CA 1
ATOM 1377 C C . VAL A 1 173 ? 17.031 -16.553 -16.970 1.00 96.69 173 VAL A C 1
ATOM 1379 O O . VAL A 1 173 ? 18.239 -16.448 -16.767 1.00 96.69 173 VAL A O 1
ATOM 1382 N N . ALA A 1 174 ? 16.500 -17.688 -17.435 1.00 97.62 174 ALA A N 1
ATOM 1383 C CA . ALA A 1 174 ? 17.295 -18.888 -17.706 1.00 97.62 174 ALA A CA 1
ATOM 1384 C C . ALA A 1 174 ? 18.338 -18.700 -18.826 1.00 97.62 174 ALA A C 1
ATOM 1386 O O . ALA A 1 174 ? 19.316 -19.445 -18.880 1.00 97.62 174 ALA A O 1
ATOM 1387 N N . VAL A 1 175 ? 18.151 -17.712 -19.706 1.00 97.50 175 VAL A N 1
ATOM 1388 C CA . VAL A 1 175 ? 19.076 -17.381 -20.801 1.00 97.50 175 VAL A CA 1
ATOM 1389 C C . VAL A 1 175 ? 19.736 -16.010 -20.625 1.00 97.50 175 VAL A C 1
ATOM 1391 O O . VAL A 1 175 ? 20.279 -15.476 -21.584 1.00 97.50 175 VAL A O 1
ATOM 1394 N N . ALA A 1 176 ? 19.744 -15.454 -19.409 1.00 96.81 176 ALA A N 1
ATOM 1395 C CA . ALA A 1 176 ? 20.205 -14.091 -19.111 1.00 96.81 176 ALA A CA 1
ATOM 1396 C C . ALA A 1 176 ? 21.624 -13.747 -19.611 1.00 96.81 176 ALA A C 1
ATOM 1398 O O . ALA A 1 176 ? 21.920 -12.582 -19.849 1.00 96.81 176 ALA A O 1
ATOM 1399 N N . ASN A 1 177 ? 22.495 -14.746 -19.790 1.00 96.38 177 ASN A N 1
ATOM 1400 C CA . ASN A 1 177 ? 23.869 -14.558 -20.274 1.00 96.38 177 ASN A CA 1
ATOM 1401 C C . ASN A 1 177 ? 24.062 -14.926 -21.760 1.00 96.38 177 ASN A C 1
ATOM 1403 O O . ASN A 1 177 ? 25.171 -14.828 -22.281 1.00 96.38 177 ASN A O 1
ATOM 1407 N N . ASP A 1 178 ? 23.015 -15.384 -22.451 1.00 97.56 178 ASP A N 1
ATOM 1408 C CA . ASP A 1 178 ? 23.056 -15.791 -23.857 1.00 97.56 178 ASP A CA 1
ATOM 1409 C C . ASP A 1 178 ? 22.404 -14.711 -24.727 1.00 97.56 178 ASP A C 1
ATOM 1411 O O . ASP A 1 178 ? 21.193 -14.705 -24.964 1.00 97.56 178 ASP A O 1
ATOM 1415 N N . LYS A 1 179 ? 23.236 -13.785 -25.216 1.00 96.88 179 LYS A N 1
ATOM 1416 C CA . LYS A 1 179 ? 22.815 -12.658 -26.060 1.00 96.88 179 LYS A CA 1
ATOM 1417 C C . LYS A 1 179 ? 21.967 -13.095 -27.258 1.00 96.88 179 LYS A C 1
ATOM 1419 O O . LYS A 1 179 ? 20.979 -12.437 -27.573 1.00 96.88 179 LYS A O 1
ATOM 1424 N N . VAL A 1 180 ? 22.332 -14.189 -27.930 1.00 97.25 180 VAL A N 1
ATOM 1425 C CA . VAL A 1 180 ? 21.629 -14.641 -29.143 1.00 97.25 180 VAL A CA 1
ATOM 1426 C C . VAL A 1 180 ? 20.212 -15.085 -28.794 1.00 97.25 180 VAL A C 1
ATOM 1428 O O . VAL A 1 180 ? 19.259 -14.688 -29.466 1.00 97.25 180 VAL A O 1
ATOM 1431 N N . LYS A 1 181 ? 20.053 -15.852 -27.709 1.00 97.31 181 LYS A N 1
ATOM 1432 C CA . LYS A 1 181 ? 18.727 -16.274 -27.240 1.00 97.31 181 LYS A CA 1
ATOM 1433 C C . LYS A 1 181 ? 17.894 -15.104 -26.731 1.00 97.31 181 LYS A C 1
ATOM 1435 O O . LYS A 1 181 ? 16.705 -15.058 -27.026 1.00 97.31 181 LYS A O 1
ATOM 1440 N N . LEU A 1 182 ? 18.500 -14.158 -26.015 1.00 97.38 182 LEU A N 1
ATOM 1441 C CA . LEU A 1 182 ? 17.810 -12.955 -25.546 1.00 97.38 182 LEU A CA 1
ATOM 1442 C C . LEU A 1 182 ? 17.246 -12.138 -26.711 1.00 97.38 182 LEU A C 1
ATOM 1444 O O . LEU A 1 182 ? 16.066 -11.799 -26.692 1.00 97.38 182 LEU A O 1
ATOM 1448 N N . LEU A 1 183 ? 18.047 -11.880 -27.748 1.00 97.25 183 LEU A N 1
ATOM 1449 C CA . LEU A 1 183 ? 17.597 -11.144 -28.932 1.00 97.25 183 LEU A CA 1
ATOM 1450 C C . LEU A 1 183 ? 16.468 -11.872 -29.668 1.00 97.25 183 LEU A C 1
ATOM 1452 O O . LEU A 1 183 ? 15.483 -11.239 -30.032 1.00 97.25 183 LEU A O 1
ATOM 1456 N N . ALA A 1 184 ? 16.558 -13.198 -29.810 1.00 96.75 184 ALA A N 1
ATOM 1457 C CA . ALA A 1 184 ? 15.480 -13.996 -30.394 1.00 96.75 184 ALA A CA 1
ATOM 1458 C C . ALA A 1 184 ? 14.172 -13.917 -29.582 1.00 96.75 184 ALA A C 1
ATOM 1460 O O . ALA A 1 184 ? 13.085 -14.040 -30.145 1.00 96.75 184 ALA A O 1
ATOM 1461 N N . MET A 1 185 ? 14.258 -13.696 -28.266 1.00 97.12 185 MET A N 1
ATOM 1462 C CA . MET A 1 185 ? 13.084 -13.561 -27.403 1.00 97.12 185 MET A CA 1
ATOM 1463 C C . MET A 1 185 ? 12.415 -12.182 -27.480 1.00 97.12 185 MET A C 1
ATOM 1465 O O . MET A 1 185 ? 11.226 -12.097 -27.174 1.00 97.12 185 MET A O 1
ATOM 1469 N N . VAL A 1 186 ? 13.117 -11.124 -27.910 1.00 96.56 186 VAL A N 1
ATOM 1470 C CA . VAL A 1 186 ? 12.556 -9.757 -27.995 1.00 96.56 186 VAL A CA 1
ATOM 1471 C C . VAL A 1 186 ? 11.320 -9.715 -28.889 1.00 96.56 186 VAL A C 1
ATOM 1473 O O . VAL A 1 186 ? 10.319 -9.107 -28.516 1.00 96.56 186 VAL A O 1
ATOM 1476 N N . ASP A 1 187 ? 11.390 -10.374 -30.045 1.00 92.88 187 ASP A N 1
ATOM 1477 C CA . ASP A 1 187 ? 10.306 -10.393 -31.031 1.00 92.88 187 ASP A CA 1
ATOM 1478 C C . ASP A 1 187 ? 9.259 -11.482 -30.733 1.00 92.88 187 ASP A C 1
ATOM 1480 O O . ASP A 1 187 ? 8.208 -11.526 -31.364 1.00 92.88 187 ASP A O 1
ATOM 1484 N N . SER A 1 188 ? 9.521 -12.361 -29.758 1.00 94.81 188 SER A N 1
ATOM 1485 C CA . SER A 1 188 ? 8.600 -13.439 -29.363 1.00 94.81 188 SER A CA 1
ATOM 1486 C C . SER A 1 188 ? 7.538 -13.017 -28.342 1.00 94.81 188 SER A C 1
ATOM 1488 O O . SER A 1 188 ? 6.675 -13.816 -27.987 1.00 94.81 188 SER A O 1
ATOM 1490 N N . THR A 1 189 ? 7.613 -11.782 -27.843 1.00 95.00 189 THR A N 1
ATOM 1491 C CA . THR A 1 189 ? 6.664 -11.225 -26.878 1.00 95.00 189 THR A CA 1
ATOM 1492 C C . THR A 1 189 ? 6.243 -9.824 -27.295 1.00 95.00 189 THR A C 1
ATOM 1494 O O . THR A 1 189 ? 7.063 -9.034 -27.755 1.00 95.00 189 THR A O 1
ATOM 1497 N N . ASP A 1 190 ? 4.971 -9.491 -27.094 1.00 94.75 190 ASP A N 1
ATOM 1498 C CA . ASP A 1 190 ? 4.459 -8.128 -27.266 1.00 94.75 190 ASP A CA 1
ATOM 1499 C C . ASP A 1 190 ? 4.468 -7.329 -25.959 1.00 94.75 190 ASP A C 1
ATOM 1501 O O . ASP A 1 190 ? 4.320 -6.107 -25.970 1.00 94.75 190 ASP A O 1
ATOM 1505 N N . GLU A 1 191 ? 4.705 -7.995 -24.828 1.00 95.31 191 GLU A N 1
ATOM 1506 C CA . GLU A 1 191 ? 4.698 -7.367 -23.515 1.00 95.31 191 GLU A CA 1
ATOM 1507 C C . GLU A 1 191 ? 5.920 -6.458 -23.335 1.00 95.31 191 GLU A C 1
ATOM 1509 O O . GLU A 1 191 ? 7.071 -6.899 -23.276 1.00 95.31 191 GLU A O 1
ATOM 1514 N N . ILE A 1 192 ? 5.651 -5.158 -23.214 1.00 95.81 192 ILE A N 1
ATOM 1515 C CA . ILE A 1 192 ? 6.659 -4.102 -23.078 1.00 95.81 192 ILE A CA 1
ATOM 1516 C C . ILE A 1 192 ? 7.608 -4.368 -21.899 1.00 95.81 192 ILE A C 1
ATOM 1518 O O . ILE A 1 192 ? 8.824 -4.233 -22.038 1.00 95.81 192 ILE A O 1
ATOM 1522 N N . VAL A 1 193 ? 7.063 -4.807 -20.763 1.00 95.44 193 VAL A N 1
ATOM 1523 C CA . VAL A 1 193 ? 7.827 -5.096 -19.539 1.00 95.44 193 VAL A CA 1
ATOM 1524 C C . VAL A 1 193 ? 8.873 -6.185 -19.781 1.00 95.44 193 VAL A C 1
ATOM 1526 O O . VAL A 1 193 ? 10.033 -6.045 -19.395 1.00 95.44 193 VAL A O 1
ATOM 1529 N N . LEU A 1 194 ? 8.498 -7.253 -20.493 1.00 96.50 194 LEU A N 1
ATOM 1530 C CA . LEU A 1 194 ? 9.417 -8.336 -20.843 1.00 96.50 194 LEU A CA 1
ATOM 1531 C C . LEU A 1 194 ? 10.530 -7.856 -21.778 1.00 96.50 194 LEU A C 1
ATOM 1533 O O . LEU A 1 194 ? 11.688 -8.221 -21.575 1.00 96.50 194 LEU A O 1
ATOM 1537 N N . LYS A 1 195 ? 10.214 -6.990 -22.750 1.00 97.69 195 LYS A N 1
ATOM 1538 C CA . LYS A 1 195 ? 11.226 -6.374 -23.626 1.00 97.69 195 LYS A CA 1
ATOM 1539 C C . LYS A 1 195 ? 12.238 -5.560 -22.824 1.00 97.69 195 LYS A C 1
ATOM 1541 O O . LYS A 1 195 ? 13.436 -5.659 -23.083 1.00 97.69 195 LYS A O 1
ATOM 1546 N N . VAL A 1 196 ? 11.787 -4.806 -21.821 1.00 97.06 196 VAL A N 1
ATOM 1547 C CA . VAL A 1 196 ? 12.681 -4.036 -20.944 1.00 97.06 196 VAL A CA 1
ATOM 1548 C C . VAL A 1 196 ? 13.526 -4.942 -20.049 1.00 97.06 196 VAL A C 1
ATOM 1550 O O . VAL A 1 196 ? 14.716 -4.680 -19.892 1.00 97.06 196 VAL A O 1
ATOM 1553 N N . HIS A 1 197 ? 12.985 -6.051 -19.539 1.00 96.56 197 HIS A N 1
ATOM 1554 C CA . HIS A 1 197 ? 13.790 -7.046 -18.824 1.00 96.56 197 HIS A CA 1
ATOM 1555 C C . HIS A 1 197 ? 14.881 -7.665 -19.706 1.00 96.56 197 HIS A C 1
ATOM 1557 O O . HIS A 1 197 ? 16.025 -7.779 -19.265 1.00 96.56 197 HIS A O 1
ATOM 1563 N N . ILE A 1 198 ? 14.563 -8.017 -20.956 1.00 97.81 198 ILE A N 1
ATOM 1564 C CA . ILE A 1 198 ? 15.556 -8.510 -21.922 1.00 97.81 198 ILE A CA 1
ATOM 1565 C C . ILE A 1 198 ? 16.631 -7.447 -22.172 1.00 97.81 198 ILE A C 1
ATOM 1567 O O . ILE A 1 198 ? 17.824 -7.746 -22.114 1.00 97.81 198 ILE A O 1
ATOM 1571 N N . ALA A 1 199 ? 16.221 -6.197 -22.398 1.00 97.94 199 ALA A N 1
ATOM 1572 C CA . ALA A 1 199 ? 17.136 -5.078 -22.585 1.00 97.94 199 ALA A CA 1
ATOM 1573 C C . ALA A 1 199 ? 18.040 -4.867 -21.356 1.00 97.94 199 ALA A C 1
ATOM 1575 O O . ALA A 1 199 ? 19.223 -4.581 -21.507 1.00 97.94 199 ALA A O 1
ATOM 1576 N N . ASN A 1 200 ? 17.526 -5.070 -20.142 1.00 97.44 200 ASN A N 1
ATOM 1577 C CA . ASN A 1 200 ? 18.323 -4.976 -18.923 1.00 97.44 200 ASN A CA 1
ATOM 1578 C C . ASN A 1 200 ? 19.398 -6.077 -18.848 1.00 97.44 200 ASN A C 1
ATOM 1580 O O . ASN A 1 200 ? 20.538 -5.790 -18.506 1.00 97.44 200 ASN A O 1
ATOM 1584 N N . PHE A 1 201 ? 19.093 -7.318 -19.243 1.00 97.88 201 PHE A N 1
ATOM 1585 C CA . PHE A 1 201 ? 20.123 -8.364 -19.341 1.00 97.88 201 PHE A CA 1
ATOM 1586 C C . PHE A 1 201 ? 21.170 -8.056 -20.422 1.00 97.88 201 PHE A C 1
ATOM 1588 O O . PHE A 1 201 ? 22.367 -8.224 -20.194 1.00 97.88 201 PHE A O 1
ATOM 1595 N N . LEU A 1 202 ? 20.752 -7.527 -21.575 1.00 97.69 202 LEU A N 1
ATOM 1596 C CA . LEU A 1 202 ? 21.682 -7.086 -22.620 1.00 97.69 202 LEU A CA 1
ATOM 1597 C C . LEU A 1 202 ? 22.575 -5.923 -22.152 1.00 97.69 202 LEU A C 1
ATOM 1599 O O . LEU A 1 202 ? 23.753 -5.874 -22.515 1.00 97.69 202 LEU A O 1
ATOM 1603 N N . TYR A 1 203 ? 22.055 -5.036 -21.299 1.00 97.75 203 TYR A N 1
ATOM 1604 C CA . TYR A 1 203 ? 22.825 -3.961 -20.673 1.00 97.75 203 TYR A CA 1
ATOM 1605 C C . TYR A 1 203 ? 23.972 -4.504 -19.814 1.00 97.75 203 TYR A C 1
ATOM 1607 O O . TYR A 1 203 ? 25.099 -4.025 -19.946 1.00 97.75 203 TYR A O 1
ATOM 1615 N N . GLU A 1 204 ? 23.730 -5.550 -19.019 1.00 96.62 204 GLU A N 1
ATOM 1616 C CA . GLU A 1 204 ? 24.777 -6.228 -18.235 1.00 96.62 204 GLU A CA 1
ATOM 1617 C C . GLU A 1 204 ? 25.864 -6.846 -19.135 1.00 96.62 204 GLU A C 1
ATOM 1619 O O . GLU A 1 204 ? 27.051 -6.822 -18.806 1.00 96.62 204 GLU A O 1
ATOM 1624 N N . THR A 1 205 ? 25.492 -7.316 -20.333 1.00 95.81 205 THR A N 1
ATOM 1625 C CA . THR A 1 205 ? 26.450 -7.789 -21.353 1.00 95.81 205 THR A CA 1
ATOM 1626 C C . THR A 1 205 ? 27.141 -6.664 -22.140 1.00 95.81 205 THR A C 1
ATOM 1628 O O . THR A 1 205 ? 27.936 -6.941 -23.038 1.00 95.81 205 THR A O 1
ATOM 1631 N N . LYS A 1 206 ? 26.883 -5.395 -21.788 1.00 95.94 206 LYS A N 1
ATOM 1632 C CA . LYS A 1 206 ? 27.403 -4.171 -22.429 1.00 95.94 206 LYS A CA 1
ATOM 1633 C C . LYS A 1 206 ? 26.987 -3.991 -23.893 1.00 95.94 206 LYS A C 1
ATOM 1635 O O . LYS A 1 206 ? 27.641 -3.261 -24.636 1.00 95.94 206 LYS A O 1
ATOM 1640 N N . ASP A 1 207 ? 25.893 -4.619 -24.313 1.00 96.56 207 ASP A N 1
ATOM 1641 C CA . ASP A 1 207 ? 25.382 -4.555 -25.685 1.00 96.56 207 ASP A CA 1
ATOM 1642 C C . ASP A 1 207 ? 24.473 -3.338 -25.913 1.00 96.56 207 ASP A C 1
ATOM 1644 O O . ASP A 1 207 ? 23.287 -3.452 -26.228 1.00 96.56 207 ASP A O 1
ATOM 1648 N N . TYR A 1 208 ? 25.025 -2.147 -25.692 1.00 96.31 208 TYR A N 1
ATOM 1649 C CA . TYR A 1 208 ? 24.259 -0.905 -25.592 1.00 96.31 208 TYR A CA 1
ATOM 1650 C C . TYR A 1 208 ? 23.447 -0.549 -26.844 1.00 96.31 208 TYR A C 1
ATOM 1652 O O . TYR A 1 208 ? 22.366 0.022 -26.706 1.00 96.31 208 TYR A O 1
ATOM 1660 N N . ASP A 1 209 ? 23.919 -0.920 -28.036 1.00 95.94 209 ASP A N 1
ATOM 1661 C CA . ASP A 1 209 ? 23.230 -0.627 -29.299 1.00 95.94 209 ASP A CA 1
ATOM 1662 C C . ASP A 1 209 ? 21.874 -1.345 -29.380 1.00 95.94 209 ASP A C 1
ATOM 1664 O O . ASP A 1 209 ? 20.852 -0.741 -29.719 1.00 95.94 209 ASP A O 1
ATOM 1668 N N . HIS A 1 210 ? 21.837 -2.628 -29.000 1.00 97.62 210 HIS A N 1
ATOM 1669 C CA . HIS A 1 210 ? 20.591 -3.393 -28.966 1.00 97.62 210 HIS A CA 1
ATOM 1670 C C . HIS A 1 210 ? 19.676 -2.919 -27.838 1.00 97.62 210 HIS A C 1
ATOM 1672 O O . HIS A 1 210 ? 18.467 -2.813 -28.048 1.00 97.62 210 HIS A O 1
ATOM 1678 N N . VAL A 1 211 ? 20.236 -2.579 -26.669 1.00 98.00 211 VAL A N 1
ATOM 1679 C CA . VAL A 1 211 ? 19.457 -2.014 -25.555 1.00 98.00 211 VAL A CA 1
ATOM 1680 C C . VAL A 1 211 ? 18.749 -0.739 -25.998 1.00 98.00 211 VAL A C 1
ATOM 1682 O O . VAL A 1 211 ? 17.539 -0.628 -25.822 1.00 98.00 211 VAL A O 1
ATOM 1685 N N . GLU A 1 212 ? 19.468 0.198 -26.622 1.00 96.88 212 GLU A N 1
ATOM 1686 C CA . GLU A 1 212 ? 18.883 1.438 -27.132 1.00 96.88 212 GLU A CA 1
ATOM 1687 C C . GLU A 1 212 ? 17.780 1.166 -28.165 1.00 96.88 212 GLU A C 1
ATOM 1689 O O . GLU A 1 212 ? 16.701 1.754 -28.080 1.00 96.88 212 GLU A O 1
ATOM 1694 N N . GLY A 1 213 ? 18.011 0.253 -29.113 1.00 97.25 213 GLY A N 1
ATOM 1695 C CA . GLY A 1 213 ? 17.014 -0.117 -30.118 1.00 97.25 213 GLY A CA 1
ATOM 1696 C C . GLY A 1 213 ? 15.726 -0.683 -29.509 1.00 97.25 213 GLY A C 1
ATOM 1697 O O . GLY A 1 213 ? 14.629 -0.273 -29.890 1.00 97.25 213 GLY A O 1
ATOM 1698 N N . ILE A 1 214 ? 15.844 -1.596 -28.539 1.00 98.06 214 ILE A N 1
ATOM 1699 C CA . ILE A 1 214 ? 14.695 -2.198 -27.843 1.00 98.06 214 ILE A CA 1
ATOM 1700 C C . ILE A 1 214 ? 13.954 -1.142 -27.023 1.00 98.06 214 ILE A C 1
ATOM 1702 O O . ILE A 1 214 ? 12.733 -1.025 -27.116 1.00 98.06 214 ILE A O 1
ATOM 1706 N N . VAL A 1 215 ? 14.688 -0.345 -26.250 1.00 97.56 215 VAL A N 1
ATOM 1707 C CA . VAL A 1 215 ? 14.123 0.687 -25.379 1.00 97.56 215 VAL A CA 1
ATOM 1708 C C . VAL A 1 215 ? 13.399 1.764 -26.185 1.00 97.56 215 VAL A C 1
ATOM 1710 O O . VAL A 1 215 ? 12.288 2.138 -25.829 1.00 97.56 215 VAL A O 1
ATOM 1713 N N . ASN A 1 216 ? 13.944 2.207 -27.318 1.00 96.88 216 ASN A N 1
ATOM 1714 C CA . ASN A 1 216 ? 13.254 3.164 -28.184 1.00 96.88 216 ASN A CA 1
ATOM 1715 C C . ASN A 1 216 ? 11.953 2.591 -28.776 1.00 96.88 216 ASN A C 1
ATOM 1717 O O . ASN A 1 216 ? 10.970 3.319 -28.876 1.00 96.88 216 ASN A O 1
ATOM 1721 N N . LYS A 1 217 ? 11.903 1.294 -29.122 1.00 96.69 217 LYS A N 1
ATOM 1722 C CA . LYS A 1 217 ? 10.652 0.634 -29.554 1.00 96.69 217 LYS A CA 1
ATOM 1723 C C . LYS A 1 217 ? 9.612 0.603 -28.432 1.00 96.69 217 LYS A C 1
ATOM 1725 O O . LYS A 1 217 ? 8.431 0.838 -28.679 1.00 96.69 217 LYS A O 1
ATOM 1730 N N . VAL A 1 218 ? 10.054 0.333 -27.204 1.00 96.31 218 VAL A N 1
ATOM 1731 C CA . VAL A 1 218 ? 9.202 0.392 -26.011 1.00 96.31 218 VAL A CA 1
ATOM 1732 C C . VAL A 1 218 ? 8.641 1.802 -25.820 1.00 96.31 218 VAL A C 1
ATOM 1734 O O . VAL A 1 218 ? 7.428 1.957 -25.726 1.00 96.31 218 VAL A O 1
ATOM 1737 N N . LEU A 1 219 ? 9.493 2.828 -25.855 1.00 95.56 219 LEU A N 1
ATOM 1738 C CA . LEU A 1 219 ? 9.094 4.227 -25.666 1.00 95.56 219 LEU A CA 1
ATOM 1739 C C . LEU A 1 219 ? 8.243 4.783 -26.812 1.00 95.56 219 LEU A C 1
ATOM 1741 O O . LEU A 1 219 ? 7.471 5.712 -26.609 1.00 95.56 219 LEU A O 1
ATOM 1745 N N . ALA A 1 220 ? 8.344 4.211 -28.012 1.00 96.19 220 ALA A N 1
ATOM 1746 C CA . ALA A 1 220 ? 7.426 4.523 -29.103 1.00 96.19 220 ALA A CA 1
ATOM 1747 C C . ALA A 1 220 ? 5.999 4.011 -28.833 1.00 96.19 220 ALA A C 1
ATOM 1749 O O . ALA A 1 220 ? 5.047 4.557 -29.385 1.00 96.19 220 ALA A O 1
ATOM 1750 N N . THR A 1 221 ? 5.852 2.976 -27.998 1.00 95.56 221 THR A N 1
ATOM 1751 C CA . THR A 1 221 ? 4.549 2.415 -27.608 1.00 95.56 221 THR A CA 1
ATOM 1752 C C . THR A 1 221 ? 4.011 3.089 -26.348 1.00 95.56 221 THR A C 1
ATOM 1754 O O . THR A 1 221 ? 2.853 3.493 -26.314 1.00 95.56 221 THR A O 1
ATOM 1757 N N . ASP A 1 222 ? 4.861 3.242 -25.333 1.00 94.12 222 ASP A N 1
ATOM 1758 C CA . ASP A 1 222 ? 4.558 3.963 -24.099 1.00 94.12 222 ASP A CA 1
ATOM 1759 C C . ASP A 1 222 ? 5.682 4.968 -23.788 1.00 94.12 222 ASP A C 1
ATOM 1761 O O . ASP A 1 222 ? 6.699 4.606 -23.180 1.00 94.12 222 ASP A O 1
ATOM 1765 N N . PRO A 1 223 ? 5.511 6.243 -24.187 1.00 94.25 223 PRO A N 1
ATOM 1766 C CA . PRO A 1 223 ? 6.508 7.287 -23.967 1.00 94.25 223 PRO A CA 1
ATOM 1767 C C . PRO A 1 223 ? 6.848 7.546 -22.499 1.00 94.25 223 PRO A C 1
ATOM 1769 O O . PRO A 1 223 ? 7.901 8.117 -22.224 1.00 94.25 223 PRO A O 1
ATOM 1772 N N . ASN A 1 224 ? 5.980 7.148 -21.564 1.00 88.62 224 ASN A N 1
ATOM 1773 C CA . ASN A 1 224 ? 6.134 7.405 -20.133 1.00 88.62 224 ASN A CA 1
ATOM 1774 C C . ASN A 1 224 ? 6.590 6.163 -19.352 1.00 88.62 224 ASN A C 1
ATOM 1776 O O . ASN A 1 224 ? 6.591 6.183 -18.118 1.00 88.62 224 ASN A O 1
ATOM 1780 N N . PHE A 1 225 ? 7.018 5.097 -20.039 1.00 92.06 225 PHE A N 1
ATOM 1781 C CA . PHE A 1 225 ? 7.445 3.864 -19.386 1.00 92.06 225 PHE A CA 1
ATOM 1782 C C . PHE A 1 225 ? 8.748 4.064 -18.595 1.00 92.06 225 PHE A C 1
ATOM 1784 O O . PHE A 1 225 ? 9.860 4.007 -19.132 1.00 92.06 225 PHE A O 1
ATOM 1791 N N . TYR A 1 226 ? 8.614 4.296 -17.287 1.00 89.31 226 TYR A N 1
ATOM 1792 C CA . TYR A 1 226 ? 9.705 4.732 -16.408 1.00 89.31 226 TYR A CA 1
ATOM 1793 C C . TYR A 1 226 ? 10.948 3.832 -16.466 1.00 89.31 226 TYR A C 1
ATOM 1795 O O . TYR A 1 226 ? 12.073 4.328 -16.531 1.00 89.31 226 TYR A O 1
ATOM 1803 N N . GLN A 1 227 ? 10.762 2.509 -16.483 1.00 92.38 227 GLN A N 1
ATOM 1804 C CA . GLN A 1 227 ? 11.876 1.556 -16.526 1.00 92.38 227 GLN A CA 1
ATOM 1805 C C . GLN A 1 227 ? 12.700 1.699 -17.815 1.00 92.38 227 GLN A C 1
ATOM 1807 O O . GLN A 1 227 ? 13.930 1.682 -17.767 1.00 92.38 227 GLN A O 1
ATOM 1812 N N . ALA A 1 228 ? 12.037 1.900 -18.959 1.00 95.25 228 ALA A N 1
ATOM 1813 C CA . ALA A 1 228 ? 12.700 2.121 -20.241 1.00 95.25 228 ALA A CA 1
ATOM 1814 C C . ALA A 1 228 ? 13.442 3.463 -20.271 1.00 95.25 228 ALA A C 1
ATOM 1816 O O . ALA A 1 228 ? 14.588 3.513 -20.710 1.00 95.25 228 ALA A O 1
ATOM 1817 N N . LEU A 1 229 ? 12.840 4.537 -19.750 1.00 93.75 229 LEU A N 1
ATOM 1818 C CA . LEU A 1 229 ? 13.483 5.856 -19.664 1.00 93.75 229 LEU A CA 1
ATOM 1819 C C . LEU A 1 229 ? 14.731 5.828 -18.768 1.00 93.75 229 LEU A C 1
ATOM 1821 O O . LEU A 1 229 ? 15.784 6.364 -19.131 1.00 93.75 229 LEU A O 1
ATOM 1825 N N . SER A 1 230 ? 14.633 5.154 -17.620 1.00 93.56 230 SER A N 1
ATOM 1826 C CA . SER A 1 230 ? 15.757 4.929 -16.708 1.00 93.56 230 SER A CA 1
ATOM 1827 C C . SER A 1 230 ? 16.888 4.158 -17.397 1.00 93.56 230 SER A C 1
ATOM 1829 O O . SER A 1 230 ? 18.042 4.599 -17.394 1.00 93.56 230 SER A O 1
ATOM 1831 N N . LEU A 1 231 ? 16.554 3.058 -18.080 1.00 95.88 231 LEU A N 1
ATOM 1832 C CA . LEU A 1 231 ? 17.530 2.239 -18.794 1.00 95.88 231 LEU A CA 1
ATOM 1833 C C . LEU A 1 231 ? 18.182 3.000 -19.961 1.00 95.88 231 LEU A C 1
ATOM 1835 O O . LEU A 1 231 ? 19.401 2.942 -20.116 1.00 95.88 231 LEU A O 1
ATOM 1839 N N . LEU A 1 232 ? 17.416 3.785 -20.729 1.00 95.56 232 LEU A N 1
ATOM 1840 C CA . LEU A 1 232 ? 17.955 4.640 -21.793 1.00 95.56 232 LEU A CA 1
ATOM 1841 C C . LEU A 1 232 ? 18.968 5.642 -21.237 1.00 95.56 232 LEU A C 1
ATOM 1843 O O . LEU A 1 232 ? 20.051 5.817 -21.796 1.00 95.56 232 LEU A O 1
ATOM 1847 N N . THR A 1 233 ? 18.639 6.277 -20.112 1.00 92.31 233 THR A N 1
ATOM 1848 C CA . THR A 1 233 ? 19.530 7.223 -19.430 1.00 92.31 233 THR A CA 1
ATOM 1849 C C . THR A 1 233 ? 20.841 6.543 -19.029 1.00 92.31 233 THR A C 1
ATOM 1851 O O . THR A 1 233 ? 21.927 7.081 -19.269 1.00 92.31 233 THR A O 1
ATOM 1854 N N . ALA A 1 234 ? 20.760 5.326 -18.483 1.00 94.81 234 ALA A N 1
ATOM 1855 C CA . ALA A 1 234 ? 21.920 4.529 -18.102 1.00 94.81 234 ALA A CA 1
ATOM 1856 C C . ALA A 1 234 ? 22.782 4.117 -19.310 1.00 94.81 234 ALA A C 1
ATOM 1858 O O . ALA A 1 234 ? 24.013 4.166 -19.225 1.00 94.81 234 ALA A O 1
ATOM 1859 N N . VAL A 1 235 ? 22.160 3.760 -20.440 1.00 95.50 235 VAL A N 1
ATOM 1860 C CA . VAL A 1 235 ? 22.846 3.474 -21.712 1.00 95.50 235 VAL A CA 1
ATOM 1861 C C . VAL A 1 235 ? 23.601 4.704 -22.201 1.00 95.50 235 VAL A C 1
ATOM 1863 O O . VAL A 1 235 ? 24.813 4.643 -22.401 1.00 95.50 235 VAL A O 1
ATOM 1866 N N . LYS A 1 236 ? 22.922 5.850 -22.318 1.00 92.19 236 LYS A N 1
ATOM 1867 C CA . LYS A 1 236 ? 23.530 7.085 -22.834 1.00 92.19 236 LYS A CA 1
ATOM 1868 C C . LYS A 1 236 ? 24.691 7.583 -21.980 1.00 92.19 236 LYS A C 1
ATOM 1870 O O . LYS A 1 236 ? 25.646 8.147 -22.518 1.00 92.19 236 LYS A O 1
ATOM 1875 N N . ARG A 1 237 ? 24.626 7.359 -20.664 1.00 90.12 237 ARG A N 1
ATOM 1876 C CA . ARG A 1 237 ? 25.720 7.665 -19.736 1.00 90.12 237 ARG A CA 1
ATOM 1877 C C . ARG A 1 237 ? 26.960 6.826 -20.050 1.00 90.12 237 ARG A C 1
ATO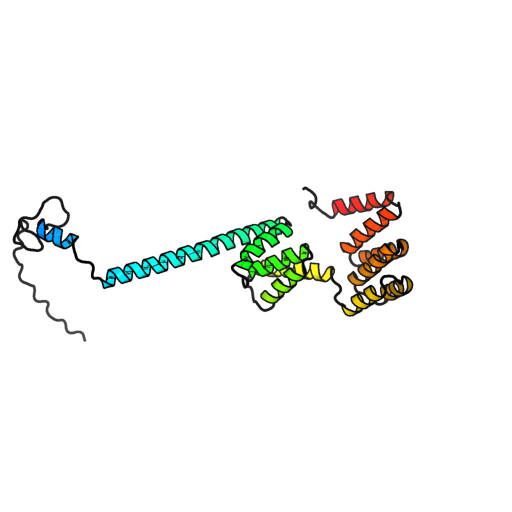M 1879 O O . ARG A 1 237 ? 28.061 7.367 -20.068 1.00 90.12 237 ARG A O 1
ATOM 1886 N N . ASN A 1 238 ? 26.785 5.532 -20.317 1.00 90.88 238 ASN A N 1
ATOM 1887 C CA . ASN A 1 238 ? 27.894 4.602 -20.537 1.00 90.88 238 ASN A CA 1
ATOM 1888 C C . ASN A 1 238 ? 28.506 4.697 -21.940 1.00 90.88 238 ASN A C 1
ATOM 1890 O O . ASN A 1 238 ? 29.690 4.418 -22.099 1.00 90.88 238 ASN A O 1
ATOM 1894 N N . THR A 1 239 ? 27.748 5.124 -22.951 1.00 90.38 239 THR A N 1
ATOM 1895 C CA . THR A 1 239 ? 28.253 5.274 -24.328 1.00 90.38 239 THR A CA 1
ATOM 1896 C C . THR A 1 239 ? 28.953 6.618 -24.579 1.00 90.38 239 THR A C 1
ATOM 1898 O O . THR A 1 239 ? 29.143 6.995 -25.732 1.00 90.38 239 THR A O 1
ATOM 1901 N N . ALA A 1 240 ? 29.282 7.384 -23.526 1.00 77.06 240 ALA A N 1
ATOM 1902 C CA . ALA A 1 240 ? 29.895 8.721 -23.585 1.00 77.06 240 ALA A CA 1
ATOM 1903 C C . ALA A 1 240 ? 29.156 9.743 -24.478 1.00 77.06 240 ALA A C 1
ATOM 1905 O O . ALA A 1 240 ? 29.677 10.812 -24.792 1.00 77.06 240 ALA A O 1
ATOM 1906 N N . ASN A 1 241 ? 27.901 9.469 -24.840 1.00 68.06 241 ASN A N 1
ATOM 1907 C CA . ASN A 1 241 ? 27.094 10.309 -25.722 1.00 68.06 241 ASN A CA 1
ATOM 1908 C C . ASN A 1 241 ? 26.338 11.369 -24.895 1.00 68.06 241 ASN A C 1
ATOM 1910 O O . ASN A 1 241 ? 25.139 11.600 -25.065 1.00 68.06 241 ASN A O 1
ATOM 1914 N N . MET A 1 242 ? 27.048 11.990 -23.942 1.00 58.50 242 MET A N 1
ATOM 1915 C CA . MET A 1 242 ? 26.466 12.872 -22.923 1.00 58.50 242 MET A CA 1
ATOM 1916 C C . MET A 1 242 ? 25.900 14.176 -23.495 1.00 58.50 242 MET A C 1
ATOM 1918 O O . MET A 1 242 ? 25.006 14.759 -22.887 1.00 58.50 242 MET A O 1
ATOM 1922 N N . MET A 1 243 ? 26.335 14.622 -24.680 1.00 57.59 243 MET A N 1
ATOM 1923 C CA . MET A 1 243 ? 25.750 15.816 -25.311 1.00 57.59 243 MET A CA 1
ATOM 1924 C C . MET A 1 243 ? 24.264 15.638 -25.649 1.00 57.59 243 MET A C 1
ATOM 1926 O O . MET A 1 243 ? 23.501 16.590 -25.519 1.00 57.59 243 MET A O 1
ATOM 1930 N N . LYS A 1 244 ? 23.818 14.426 -26.016 1.00 64.75 244 LYS A N 1
ATOM 1931 C CA . LYS A 1 244 ? 22.390 14.162 -26.275 1.00 64.75 244 LYS A CA 1
ATOM 1932 C C . LYS A 1 244 ? 21.571 14.029 -24.986 1.00 64.75 244 LYS A C 1
ATOM 1934 O O . LYS A 1 244 ? 20.385 14.335 -24.998 1.00 64.75 244 LYS A O 1
ATOM 1939 N N . LEU A 1 245 ? 22.188 13.631 -23.869 1.00 60.41 245 LEU A N 1
ATOM 1940 C CA . LEU A 1 245 ? 21.507 13.478 -22.573 1.00 60.41 245 LEU A CA 1
ATOM 1941 C C . LEU A 1 245 ? 20.910 14.788 -22.050 1.00 60.41 245 LEU A C 1
ATOM 1943 O O . LEU A 1 245 ? 19.818 14.766 -21.489 1.00 60.41 245 LEU A O 1
ATOM 1947 N N . TRP A 1 246 ? 21.573 15.924 -22.280 1.00 64.69 246 TRP A N 1
ATOM 1948 C CA . TRP A 1 246 ? 21.062 17.230 -21.853 1.00 64.69 246 TRP A CA 1
ATOM 1949 C C . TRP A 1 246 ? 19.734 17.600 -22.524 1.00 64.69 246 TRP A C 1
ATOM 1951 O O . TRP A 1 246 ? 18.860 18.154 -21.865 1.00 64.69 246 TRP A O 1
ATOM 1961 N N . GLN A 1 247 ? 19.526 17.230 -23.793 1.00 67.06 247 GLN A N 1
ATOM 1962 C CA . GLN A 1 247 ? 18.244 17.459 -24.470 1.00 67.06 247 GLN A CA 1
ATOM 1963 C C . GLN A 1 247 ? 17.114 16.615 -23.867 1.00 67.06 247 GLN A C 1
ATOM 1965 O O . GLN A 1 247 ? 16.021 17.131 -23.650 1.00 67.06 247 GLN A O 1
ATOM 1970 N N . TYR A 1 248 ? 17.380 15.349 -23.529 1.00 66.38 248 TYR A N 1
ATOM 1971 C CA . TYR A 1 248 ? 16.378 14.487 -22.892 1.00 66.38 248 TYR A CA 1
ATOM 1972 C C . TYR A 1 248 ? 16.080 14.904 -21.448 1.00 66.38 248 TYR A C 1
ATOM 1974 O O . TYR A 1 248 ? 14.918 14.897 -21.053 1.00 66.38 248 TYR A O 1
ATOM 1982 N N . ALA A 1 249 ? 17.090 15.331 -20.682 1.00 67.62 249 ALA A N 1
ATOM 1983 C CA . ALA A 1 249 ? 16.905 15.832 -19.321 1.00 67.62 249 ALA A CA 1
ATOM 1984 C C . ALA A 1 249 ? 16.030 17.099 -19.279 1.00 67.62 249 ALA A C 1
ATOM 1986 O O . ALA A 1 249 ? 15.195 17.226 -18.388 1.00 67.62 249 ALA A O 1
ATOM 1987 N N . ILE A 1 250 ? 16.158 17.999 -20.263 1.00 69.81 250 ILE A N 1
ATOM 1988 C CA . ILE A 1 250 ? 15.315 19.202 -20.383 1.00 69.81 250 ILE A CA 1
ATOM 1989 C C . ILE A 1 250 ? 13.859 18.836 -20.704 1.00 69.81 250 ILE A C 1
ATOM 1991 O O . ILE A 1 250 ? 12.941 19.379 -20.089 1.00 69.81 250 ILE A O 1
ATOM 1995 N N . VAL A 1 251 ? 13.631 17.888 -21.621 1.00 69.25 251 VAL A N 1
ATOM 1996 C CA . VAL A 1 251 ? 12.277 17.386 -21.926 1.00 69.25 251 VAL A CA 1
ATOM 1997 C C . VAL A 1 251 ? 11.653 16.743 -20.685 1.00 69.25 251 VAL A C 1
ATOM 1999 O O . VAL A 1 251 ? 10.498 17.014 -20.363 1.00 69.25 251 VAL A O 1
ATOM 2002 N N . TYR A 1 252 ? 12.438 15.973 -19.932 1.00 65.69 252 TYR A N 1
ATOM 2003 C CA . TYR A 1 252 ? 12.006 15.384 -18.668 1.00 65.69 252 TYR A CA 1
ATOM 2004 C C . TYR A 1 252 ? 11.645 16.441 -17.624 1.00 65.69 252 TYR A C 1
ATOM 2006 O O . TYR A 1 252 ? 10.613 16.333 -16.967 1.00 65.69 252 TYR A O 1
ATOM 2014 N N . TRP A 1 253 ? 12.460 17.492 -17.503 1.00 63.97 253 TRP A N 1
ATOM 2015 C CA . TRP A 1 253 ? 12.244 18.555 -16.525 1.00 63.97 253 TRP A CA 1
ATOM 2016 C C . TRP A 1 253 ? 10.942 19.325 -16.777 1.00 63.97 253 TRP A C 1
ATOM 2018 O O . TRP A 1 253 ? 10.283 19.744 -15.827 1.00 63.97 253 TRP A O 1
ATOM 2028 N N . HIS A 1 254 ? 10.520 19.438 -18.039 1.00 63.75 254 HIS A N 1
ATOM 2029 C CA . HIS A 1 254 ? 9.230 20.025 -18.401 1.00 63.75 254 HIS A CA 1
ATOM 2030 C C . HIS A 1 254 ? 8.041 19.061 -18.267 1.00 63.75 254 HIS A C 1
ATOM 2032 O O . HIS A 1 254 ? 6.930 19.522 -18.007 1.00 63.75 254 HIS A O 1
ATOM 2038 N N . LEU A 1 255 ? 8.250 17.747 -18.403 1.00 55.97 255 LEU A N 1
ATOM 2039 C CA . LEU A 1 255 ? 7.190 16.737 -18.275 1.00 55.97 255 LEU A CA 1
ATOM 2040 C C . LEU A 1 255 ? 6.906 16.321 -16.824 1.00 55.97 255 LEU A C 1
ATOM 2042 O O . LEU A 1 255 ? 5.821 15.821 -16.538 1.00 55.97 255 LEU A O 1
ATOM 2046 N N . THR A 1 256 ? 7.828 16.564 -15.889 1.00 51.78 256 THR A N 1
ATOM 2047 C CA . THR A 1 256 ? 7.602 16.341 -14.453 1.00 51.78 256 THR A CA 1
ATOM 2048 C C . THR A 1 256 ? 7.469 17.668 -13.699 1.00 51.78 256 THR A C 1
ATOM 2050 O O . THR A 1 256 ? 8.452 18.146 -13.123 1.00 51.78 256 THR A O 1
ATOM 2053 N N . PRO A 1 257 ? 6.279 18.292 -13.638 1.00 46.28 257 PRO A N 1
ATOM 2054 C CA . PRO A 1 257 ? 6.078 19.428 -12.753 1.00 46.28 257 PRO A CA 1
ATOM 2055 C C . PRO A 1 257 ? 6.272 18.979 -11.290 1.00 46.28 257 PRO A C 1
ATOM 2057 O O . PRO A 1 257 ? 5.501 18.186 -10.758 1.00 46.28 257 PRO A O 1
ATOM 2060 N N . LYS A 1 258 ? 7.310 19.520 -10.634 1.00 48.31 258 LYS A N 1
ATOM 2061 C CA . LYS A 1 258 ? 7.483 19.590 -9.166 1.00 48.31 258 LYS A CA 1
ATOM 2062 C C . LYS A 1 258 ? 7.647 18.270 -8.376 1.00 48.31 258 LYS A C 1
ATOM 2064 O O . LYS A 1 258 ? 7.078 18.151 -7.297 1.00 48.31 258 LYS A O 1
ATOM 2069 N N . ILE A 1 259 ? 8.444 17.298 -8.835 1.00 50.06 259 ILE A N 1
ATOM 2070 C CA . ILE A 1 259 ? 8.756 16.093 -8.015 1.00 50.06 259 ILE A CA 1
ATOM 2071 C C . ILE A 1 259 ? 10.126 16.159 -7.300 1.00 50.06 259 ILE A C 1
ATOM 2073 O O . ILE A 1 259 ? 10.340 15.431 -6.340 1.00 50.06 259 ILE A O 1
ATOM 2077 N N . PHE A 1 260 ? 11.025 17.082 -7.661 1.00 41.88 260 PHE A N 1
ATOM 2078 C CA . PHE A 1 260 ? 12.354 17.208 -7.033 1.00 41.88 260 PHE A CA 1
ATOM 2079 C C . PHE A 1 260 ? 12.580 18.590 -6.393 1.00 41.88 260 PHE A C 1
ATOM 2081 O O . PHE A 1 260 ? 13.399 19.379 -6.854 1.00 41.88 260 PHE A O 1
ATOM 2088 N N . MET A 1 261 ? 11.834 18.891 -5.330 1.00 37.06 261 MET A N 1
ATOM 2089 C CA . MET A 1 261 ? 12.218 19.896 -4.328 1.00 37.06 261 MET A CA 1
ATOM 2090 C C . MET A 1 261 ? 12.196 19.204 -2.960 1.00 37.06 261 MET A C 1
ATOM 2092 O O . MET A 1 261 ? 11.198 19.254 -2.249 1.00 37.06 261 MET A O 1
ATOM 2096 N N . PHE A 1 262 ? 13.286 18.506 -2.652 1.00 40.44 262 PHE A N 1
ATOM 2097 C CA . PHE A 1 262 ? 13.684 18.073 -1.315 1.00 40.44 262 PHE A CA 1
ATOM 2098 C C . PHE A 1 262 ? 15.177 18.342 -1.169 1.00 40.44 262 PHE A C 1
ATOM 2100 O O . PHE A 1 262 ? 15.899 18.100 -2.165 1.00 40.44 262 PHE A O 1
#

InterPro domains:
  IPR011990 Tetratricopeptide-like helical domain superfamily [SSF48452] (103-238)

Sequence (262 aa):
MQENHPTESASESNFNESLCANCQLNIYEPGHAVNLCSDCRKKLIKFPIPKWIRFFALGILTVMVISLVRTQQYISAAIHLGKAENAIDQKHFLTAKRELALVLNKFPADFNANAYMMVASAYTFDFQAYQIAYAKIADVKTDDQDLFNTVNTASDYISQVFPKDTLMYKRIVAVANDKVKLLAMVDSTDEIVLKVHIANFLYETKDYDHVEGIVNKVLATDPNFYQALSLLTAVKRNTANMMKLWQYAIVYWHLTPKIFMF

Organism: NCBI:txid2259170

pLDDT: mean 90.25, std 13.59, range [37.06, 98.62]

Foldseek 3Di:
DDDDDDPDDPPPDPQDPQAAPPPRPHGFDPDDPHRHRPVVVVCVVPVPDPVVVVVVVVVVVVVVVVVVVVVVLVVQLVVLLVVLVVCVVVVVLVSSLVSLVSNCVSVVLDLSSLLSQLLSCLSVVPVVSNVSSCVSHVPPDDPPVVSVVSSVVSVVSSPLQDDPPPVLVVVLVVCLPPLVVLVVVCVVDPRLNSLLVSLVSVVVVVVLVVSLVSLVVSCVVPVVSPSSVVSPLVSCVVVVVVVVVVVVVVVVPVVDPDPPDD

Secondary structure (DSSP, 8-state):
----------------TTB-TTTSSSB--SSSSS---HHHHHHHHT----HHHHHHHHHHHHHHHHHHHHHHHHHHHHHHHHHHHHHHHTT-HHHHHHHHHHHHTT-TT-HHHHHHHHHHHHHTT-HHHHHHHHHHHTT---S-HHHHHHHHHHHHHHHHHS-S-HHHHHHHHHTTT-HHHHHHHHTT---HHHHHHHHHHHHHTT-HHHHHHHHHHHHHH-TT-HHHHHHHHHHHHHTT-HHHHHHHHHHHHHHSTT----

Radius of gyration: 38.87 Å; chains: 1; bounding box: 95×46×98 Å